Protein 2I1Q (pdb70)

InterPro domains:
  IPR003583 Helix-hairpin-helix DNA-binding motif, class 1 [SM00278] (3-22)
  IPR003583 Helix-hairpin-helix DNA-binding motif, class 1 [SM00278] (36-55)
  IPR003593 AAA+ ATPase domain [SM00382] (97-292)
  IPR010995 DNA repair Rad51/transcription factor NusA, alpha-helical [SSF47794] (3-62)
  IPR011938 DNA recombination/repair protein RadA [MF_00348] (2-322)
  IPR011938 DNA recombination/repair protein RadA [TIGR02236] (4-322)
  IPR013632 Rad51-like, C-terminal [PF08423] (73-322)
  IPR016467 DNA recombination and repair protein, RecA-like [PIRSF005856] (5-322)
  IPR020587 DNA recombination and repair protein RecA, monomer-monomer interface [PS50163] (263-322)
  IPR020588 DNA recombination and repair protein RecA-like, ATP-binding domain [PS50162] (76-258)
  IPR027417 P-loop containing nucleoside triphosphate hydrolase [G3DSA:3.40.50.300] (67-322)
  IPR027417 P-loop containing nucleoside triphosphate hydrolase [SSF52540] (79-321)
  IPR060101 SAM-like helix-hairpin-helix tandem [PF14520] (4-58)

GO terms:
  GO:0042802 identical protein binding (F, IPI)

Radius of gyration: 20.22 Å; Cα contacts (8 Å, |Δi|>4): 610; chains: 1; bounding box: 38×52×63 Å

Secondary structure (DSSP, 8-state):
-TTSTT--HHHHHHHHHHT--SHHHHHT--HHHHHTSTT--HHHHHHHHHHHHHHTT-S---THHHHHHHTT--EE--S-HHHHHHTTSSEETTEEEEEEESTTSSHHHHHHHHHHHTT-GGGEE--TTTS-TTTTSSEEEEEEESSS---HHHHHHHHHHHT--HHHHHHTEEEEE-SSHHHHHHHHHTHHHHHHTT-EEEEEEEE-SSHHHHHH---TTSHHHHHHHHHHHHHHHHHHHHHTT-EEEEEE-EE----EESSHHHHHHH-SEEEEEEE-STTEEEEEEEE-SSS--EEEEEEEETTEEE-

Sequence (311 aa):
LTDLPGVGPSTAEKLVEAGYIDFMKIATATVGELTDIEGISEKAAAKMIMGARDLCDLGFKSGIDLLKQRSTVWKLSTSSSELDSVLGGGLESQSVTEFAGVFGSGKTQIMHQSCVNLQNPEFLFYDEEAVSKGEVAQPKAVYIDTEGTFRPERIMQMAEHAGIDGQTVLDNTFVARAYNSDMQMLFAEKIEDLIQEGNNIKLVVIDSLTSTFRNEYTGRGKLAERQQKLGRHMATLNKLADLFNCVVLVTNQVSAKAEQAIGGHIVGHAATFRFFVRKGKGDKRVAKLYDSPHLPDAEAIFRITEKGIQD

CATH classification: 1.10.150.20 (+1 more: 3.40.50.300)

Organism: Methanococcus voltae (NCBI:txid2188)

Nearest PDB structures (foldseek):
  2i1q-assembly1_A  TM=1.003E+00  e=2.369E-64  Methanococcus voltae
  3ewa-assembly1_A  TM=9.988E-01  e=5.801E-56  Methanococcus maripaludis
  2f1j-assembly1_A  TM=9.931E-01  e=1.825E-56  Methanococcus voltae
  1t4g-assembly1_A  TM=9.938E-01  e=5.801E-56  Methanococcus voltae
  3etl-assembly1_A  TM=9.931E-01  e=8.567E-52  Methanococcus maripaludis

Foldseek 3Di:
DCVFPLDDPVLQVLCVVLLHNDLVCLLPDDLVSSPVGPPQDSVNSVRRNVRSCVVVVVDDDDDCVVVLVVQLKKFFAQQAPQVCVLVVRHFIFLFEAEEEEAPPLCQVLSVLSRLLRLQPLVRIGHDCVNYPPVLSPQEAEEAEAAPPPDDLVLNCLLNVLVVHHSVSSVVRYHYHYDPALVSLLVVLLCVSVVVVVPHLHAEYEAVALPPRLCVVQVPPVCVVVSLVSSLVSLVSQSVCSNVSVHGYYHYFYWDVVVIDTDNPDSCVVSHAWYWYWADDPDQKIKTWTDHHDDGDTDIGIWGQDSNGIHD

Solvent-accessible surface area: 14850 Å² total; per-residue (Å²): 40,78,113,2,58,64,10,27,102,76,28,15,100,36,0,62,145,43,23,20,72,66,56,61,38,0,3,50,5,80,59,35,59,0,40,124,18,164,57,5,59,128,139,28,0,46,98,1,7,140,7,0,118,106,80,38,88,84,52,214,80,83,53,118,76,102,106,98,112,104,24,38,17,0,43,0,6,3,35,0,80,82,0,21,83,20,2,34,29,0,0,4,0,40,12,0,1,0,0,0,5,55,158,49,0,8,26,30,44,2,0,1,5,1,0,0,0,1,28,26,110,146,54,12,87,62,58,119,164,33,1,66,146,55,66,14,48,152,16,36,0,6,0,0,5,10,72,23,49,27,112,61,117,35,0,77,71,0,0,121,86,42,73,27,85,7,90,55,0,47,92,25,15,67,63,18,89,0,150,49,0,86,65,0,13,82,60,0,82,97,2,47,70,38,45,99,125,68,23,35,0,12,0,0,0,0,2,1,0,1,9,10,0,94,107,69,31,105,39,223,86,103,83,79,81,32,32,116,22,0,15,120,1,1,61,35,0,43,82,8,0,79,36,32,15,0,0,0,0,0,0,0,51,30,41,82,200,112,90,93,15,20,4,44,156,51,0,16,152,22,7,34,1,30,0,43,2,106,86,36,179,72,50,76,28,20,0,68,0,54,68,19,104,97,35,102,91,34,90,0,82,0,70,22,17,94,104,0,6,46,75

Structure (mmCIF, N/CA/C/O backbone):
data_2I1Q
#
_entry.id   2I1Q
#
_cell.length_a   84.200
_cell.length_b   84.200
_cell.length_c   104.700
_cell.angle_alpha   90.00
_cell.angle_beta   90.00
_cell.angle_gamma   120.00
#
_symmetry.space_group_name_H-M   'P 61'
#
loop_
_entity.id
_entity.type
_entity.pdbx_description
1 polymer 'DNA repair and recombination protein radA'
2 non-polymer 'MAGNESIUM ION'
3 non-polymer 'CALCIUM ION'
4 non-polymer 'SODIUM ION'
5 non-polymer 'PHOSPHOAMINOPHOSPHONIC ACID-ADENYLATE ESTER'
6 water water
#
loop_
_atom_site.group_PDB
_atom_site.id
_atom_site.type_symbol
_atom_site.label_atom_id
_atom_site.label_alt_id
_atom_site.label_comp_id
_atom_site.label_asym_id
_atom_site.label_entity_id
_atom_site.label_seq_id
_atom_site.pdbx_PDB_ins_code
_atom_site.Cartn_x
_atom_site.Cartn_y
_atom_site.Cartn_z
_atom_site.occupancy
_atom_site.B_iso_or_equiv
_atom_site.auth_seq_id
_atom_site.auth_comp_id
_atom_site.auth_asym_id
_atom_site.auth_atom_id
_atom_site.pdbx_PDB_model_num
ATOM 1 N N . LEU A 1 5 ? 21.909 37.327 29.531 1.00 22.61 5 LEU A N 1
ATOM 2 C CA . LEU A 1 5 ? 22.517 38.402 30.307 1.00 22.38 5 LEU A CA 1
ATOM 3 C C . LEU A 1 5 ? 22.748 38.056 31.776 1.00 22.27 5 LEU A C 1
ATOM 4 O O . LEU A 1 5 ? 23.731 38.505 32.364 1.00 20.23 5 LEU A O 1
ATOM 9 N N . THR A 1 6 ? 21.858 37.263 32.376 1.00 20.23 6 THR A N 1
ATOM 10 C CA . THR A 1 6 ? 22.032 36.911 33.786 1.00 19.01 6 THR A CA 1
ATOM 11 C C . THR A 1 6 ? 23.249 36.015 34.019 1.00 19.68 6 THR A C 1
ATOM 12 O O . THR A 1 6 ? 23.624 35.742 35.161 1.00 19.13 6 THR A O 1
ATOM 16 N N . ASP A 1 7 ? 23.874 35.559 32.939 1.00 20.79 7 ASP A N 1
ATOM 17 C CA . ASP A 1 7 ? 25.077 34.741 33.066 1.00 22.89 7 ASP A CA 1
ATOM 18 C C . ASP A 1 7 ? 26.205 35.638 33.566 1.00 21.83 7 ASP A C 1
ATOM 19 O O . ASP A 1 7 ? 27.189 35.161 34.124 1.00 20.28 7 ASP A O 1
ATOM 24 N N . LEU A 1 8 ? 26.052 36.944 33.356 1.00 22.89 8 LEU A N 1
ATOM 25 C CA . LEU A 1 8 ? 27.064 37.922 33.759 1.00 23.29 8 LEU A CA 1
ATOM 26 C C . LEU A 1 8 ? 27.083 38.185 35.259 1.00 23.72 8 LEU A C 1
ATOM 27 O O . LEU A 1 8 ? 26.037 38.358 35.881 1.00 21.53 8 LEU A O 1
ATOM 32 N N . PRO A 1 9 ? 28.284 38.236 35.857 1.00 26.35 9 PRO A N 1
ATOM 33 C CA . PRO A 1 9 ? 28.428 38.484 37.294 1.00 27.80 9 PRO A CA 1
ATOM 34 C C . PRO A 1 9 ? 27.766 39.783 37.748 1.00 29.64 9 PRO A C 1
ATOM 35 O O . PRO A 1 9 ? 27.962 40.840 37.147 1.00 29.52 9 PRO A O 1
ATOM 39 N N . GLY A 1 10 ? 26.968 39.687 38.808 1.00 29.93 10 GLY A N 1
ATOM 40 C CA . GLY A 1 10 ? 26.282 40.853 39.335 1.00 30.55 10 GLY A CA 1
ATOM 41 C C . GLY A 1 10 ? 24.942 41.111 38.670 1.00 30.25 10 GLY A C 1
ATOM 42 O O . GLY A 1 10 ? 24.074 41.764 39.253 1.00 30.75 10 GLY A O 1
ATOM 43 N N . VAL A 1 11 ? 24.767 40.597 37.454 1.00 28.28 11 VAL A N 1
ATOM 44 C CA . VAL A 1 11 ? 23.524 40.791 36.717 1.00 26.08 11 VAL A CA 1
ATOM 45 C C . VAL A 1 11 ? 22.427 39.799 37.093 1.00 27.07 11 VAL A C 1
ATOM 46 O O . VAL A 1 11 ? 22.565 38.586 36.901 1.00 24.67 11 VAL A O 1
ATOM 50 N N . GLY A 1 12 ? 21.338 40.340 37.630 1.00 27.12 12 GLY A N 1
ATOM 51 C CA . GLY A 1 12 ? 20.202 39.528 38.015 1.00 27.55 12 GLY A CA 1
ATOM 52 C C . GLY A 1 12 ? 19.079 39.791 37.031 1.00 29.15 12 GLY A C 1
ATOM 53 O O . GLY A 1 12 ? 19.253 40.581 36.100 1.00 27.62 12 GLY A O 1
ATOM 54 N N . PRO A 1 13 ? 17.911 39.155 37.208 1.00 29.87 13 PRO A N 1
ATOM 55 C CA . PRO A 1 13 ? 16.782 39.354 36.296 1.00 30.42 13 PRO A CA 1
ATOM 56 C C . PRO A 1 13 ? 16.340 40.806 36.129 1.00 31.46 13 PRO A C 1
ATOM 57 O O . PRO A 1 13 ? 15.974 41.223 35.030 1.00 31.29 13 PRO A O 1
ATOM 61 N N . SER A 1 14 ? 16.375 41.576 37.212 1.00 31.86 14 SER A N 1
ATOM 62 C CA . SER A 1 14 ? 15.965 42.973 37.144 1.00 33.26 14 SER A CA 1
ATOM 63 C C . SER A 1 14 ? 16.967 43.810 36.357 1.00 32.92 14 SER A C 1
ATOM 64 O O . SER A 1 14 ? 16.582 44.637 35.529 1.00 33.02 14 SER A O 1
ATOM 67 N N . THR A 1 15 ? 18.253 43.599 36.615 1.00 31.35 15 THR A N 1
ATOM 68 C CA . THR A 1 15 ? 19.280 44.349 35.907 1.00 30.08 15 THR A CA 1
ATOM 69 C C . THR A 1 15 ? 19.262 43.968 34.431 1.00 29.55 15 THR A C 1
ATOM 70 O O . THR A 1 15 ? 19.461 44.817 33.561 1.00 29.42 15 THR A O 1
ATOM 74 N N . ALA A 1 16 ? 19.017 42.691 34.154 1.00 28.23 16 ALA A N 1
ATOM 75 C CA . ALA A 1 16 ? 18.959 42.208 32.781 1.00 28.64 16 ALA A CA 1
ATOM 76 C C . ALA A 1 16 ? 17.882 42.977 32.022 1.00 29.91 16 ALA A C 1
ATOM 77 O O . ALA A 1 16 ? 18.060 43.315 30.853 1.00 29.10 16 ALA A O 1
ATOM 79 N N . GLU A 1 17 ? 16.765 43.251 32.693 1.00 31.88 17 GLU A N 1
ATOM 80 C CA . GLU A 1 17 ? 15.666 43.990 32.075 1.00 34.12 17 GLU A CA 1
ATOM 81 C C . GLU A 1 17 ? 16.115 45.403 31.718 1.00 33.51 17 GLU A C 1
ATOM 82 O O . GLU A 1 17 ? 15.867 45.890 30.615 1.00 33.20 17 GLU A O 1
ATOM 88 N N . LYS A 1 18 ? 16.774 46.061 32.662 1.00 33.36 18 LYS A N 1
ATOM 89 C CA . LYS A 1 18 ? 17.249 47.418 32.445 1.00 34.22 18 LYS A CA 1
ATOM 90 C C . LYS A 1 18 ? 18.195 47.460 31.250 1.00 33.62 18 LYS A C 1
ATOM 91 O O . LYS A 1 18 ? 18.118 48.366 30.419 1.00 31.53 18 LYS A O 1
ATOM 97 N N . LEU A 1 19 ? 19.075 46.466 31.162 1.00 31.83 19 LEU A N 1
ATOM 98 C CA . LEU A 1 19 ? 20.033 46.388 30.065 1.00 31.67 19 LEU A CA 1
ATOM 99 C C . LEU A 1 19 ? 19.355 46.241 28.708 1.00 33.28 19 LEU A C 1
ATOM 100 O O . LEU A 1 19 ? 19.653 46.993 27.779 1.00 31.92 19 LEU A O 1
ATOM 105 N N . VAL A 1 20 ? 18.451 45.272 28.583 1.00 32.96 20 VAL A N 1
ATOM 106 C CA . VAL A 1 20 ? 17.761 45.071 27.315 1.00 35.21 20 VAL A CA 1
ATOM 107 C C . VAL A 1 20 ? 16.998 46.333 26.919 1.00 36.67 20 VAL A C 1
ATOM 108 O O . VAL A 1 20 ? 17.033 46.748 25.761 1.00 36.16 20 VAL A O 1
ATOM 112 N N . GLU A 1 21 ? 16.322 46.948 27.884 1.00 38.28 21 GLU A N 1
ATOM 113 C CA . GLU A 1 21 ? 15.566 48.169 27.626 1.00 41.44 21 GLU A CA 1
ATOM 114 C C . GLU A 1 21 ? 16.500 49.282 27.160 1.00 41.44 21 GLU A C 1
ATOM 115 O O . GLU A 1 21 ? 16.101 50.162 26.395 1.00 41.88 21 GLU A O 1
ATOM 121 N N . ALA A 1 22 ? 17.745 49.232 27.625 1.00 40.69 22 ALA A N 1
ATOM 122 C CA . ALA A 1 22 ? 18.746 50.232 27.269 1.00 39.61 22 ALA A CA 1
ATOM 123 C C . ALA A 1 22 ? 19.426 49.921 25.939 1.00 38.82 22 ALA A C 1
ATOM 124 O O . ALA A 1 22 ? 20.212 50.724 25.436 1.00 39.16 22 ALA A O 1
ATOM 126 N N . GLY A 1 23 ? 19.131 48.753 25.377 1.00 37.77 23 GLY A N 1
ATOM 127 C CA . GLY A 1 23 ? 19.726 48.380 24.107 1.00 35.83 23 GLY A CA 1
ATOM 128 C C . GLY A 1 23 ? 20.914 47.442 24.206 1.00 36.15 23 GLY A C 1
ATOM 129 O O . GLY A 1 23 ? 21.531 47.112 23.193 1.00 34.69 23 GLY A O 1
ATOM 130 N N . TYR A 1 24 ? 21.246 47.011 25.419 1.00 35.00 24 TYR A N 1
ATOM 131 C CA . TYR A 1 24 ? 22.367 46.096 25.617 1.00 35.23 24 TYR A CA 1
ATOM 132 C C . TYR A 1 24 ? 21.852 44.678 25.815 1.00 36.53 24 TYR A C 1
ATOM 133 O O . TYR A 1 24 ? 21.480 44.295 26.923 1.00 36.50 24 TYR A O 1
ATOM 142 N N . ILE A 1 25 ? 21.835 43.902 24.737 1.00 36.07 25 ILE A N 1
ATOM 143 C CA . ILE A 1 25 ? 21.356 42.529 24.796 1.00 37.69 25 ILE A CA 1
ATOM 144 C C . ILE A 1 25 ? 22.442 41.534 24.410 1.00 38.01 25 ILE A C 1
ATOM 145 O O . ILE A 1 25 ? 22.309 40.333 24.645 1.00 38.85 25 ILE A O 1
ATOM 150 N N . ASP A 1 26 ? 23.518 42.045 23.820 1.00 37.48 26 ASP A N 1
ATOM 151 C CA . ASP A 1 26 ? 24.630 41.214 23.371 1.00 37.39 26 ASP A CA 1
ATOM 152 C C . ASP A 1 26 ? 25.816 41.324 24.331 1.00 35.44 26 ASP A C 1
ATOM 153 O O . ASP A 1 26 ? 26.119 42.408 24.826 1.00 34.01 26 ASP A O 1
ATOM 158 N N . PHE A 1 27 ? 26.487 40.204 24.591 1.00 32.75 27 PHE A N 1
ATOM 159 C CA . PHE A 1 27 ? 27.643 40.207 25.484 1.00 31.67 27 PHE A CA 1
ATOM 160 C C . PHE A 1 27 ? 28.749 41.116 24.950 1.00 30.46 27 PHE A C 1
ATOM 161 O O . PHE A 1 27 ? 29.417 41.810 25.717 1.00 28.62 27 PHE A O 1
ATOM 169 N N . MET A 1 28 ? 28.945 41.107 23.634 1.00 30.28 28 MET A N 1
ATOM 170 C CA . MET A 1 28 ? 29.983 41.936 23.030 1.00 29.48 28 MET A CA 1
ATOM 171 C C . MET A 1 28 ? 29.739 43.421 23.230 1.00 29.17 28 MET A C 1
ATOM 172 O O . MET A 1 28 ? 30.679 44.174 23.482 1.00 29.34 28 MET A O 1
ATOM 177 N N . LYS A 1 29 ? 28.486 43.853 23.120 1.00 27.44 29 LYS A N 1
ATOM 178 C CA . LYS A 1 29 ? 28.189 45.267 23.301 1.00 27.69 29 LYS A CA 1
ATOM 179 C C . LYS A 1 29 ? 28.526 45.698 24.723 1.00 27.30 29 LYS A C 1
ATOM 180 O O . LYS A 1 29 ? 28.989 46.815 24.949 1.00 27.26 29 LYS A O 1
ATOM 186 N N . ILE A 1 30 ? 28.299 44.803 25.679 1.00 24.67 30 ILE A N 1
ATOM 187 C CA . ILE A 1 30 ? 28.586 45.096 27.079 1.00 24.18 30 ILE A CA 1
ATOM 188 C C . ILE A 1 30 ? 30.085 45.041 27.349 1.00 24.24 30 ILE A C 1
ATOM 189 O O . ILE A 1 30 ? 30.625 45.871 28.082 1.00 25.45 30 ILE A O 1
ATOM 194 N N . ALA A 1 31 ? 30.751 44.060 26.752 1.00 23.91 31 ALA A N 1
ATOM 195 C CA . ALA A 1 31 ? 32.185 43.896 26.933 1.00 26.34 31 ALA A CA 1
ATOM 196 C C . ALA A 1 31 ? 32.948 45.091 26.368 1.00 27.43 31 ALA A C 1
ATOM 197 O O . ALA A 1 31 ? 34.015 45.445 26.871 1.00 28.23 31 ALA A O 1
ATOM 199 N N . THR A 1 32 ? 32.389 45.717 25.334 1.00 27.21 32 THR A N 1
ATOM 200 C CA . THR A 1 32 ? 33.024 46.866 24.692 1.00 28.03 32 THR A CA 1
ATOM 201 C C . THR A 1 32 ? 32.426 48.203 25.118 1.00 28.87 32 THR A C 1
ATOM 202 O O . THR A 1 32 ? 32.644 49.223 24.464 1.00 30.35 32 THR A O 1
ATOM 206 N N . ALA A 1 33 ? 31.675 48.200 26.213 1.00 28.42 33 ALA A N 1
ATOM 207 C CA . ALA A 1 33 ? 31.057 49.421 26.714 1.00 30.55 33 ALA A CA 1
ATOM 208 C C . ALA A 1 33 ? 31.928 50.090 27.773 1.00 32.21 33 ALA A C 1
ATOM 209 O O . ALA A 1 33 ? 32.886 49.496 28.270 1.00 31.34 33 ALA A O 1
ATOM 211 N N . THR A 1 34 ? 31.582 51.328 28.114 1.00 34.03 34 THR A N 1
ATOM 212 C CA . THR A 1 34 ? 32.312 52.081 29.123 1.00 36.24 34 THR A CA 1
ATOM 213 C C . THR A 1 34 ? 31.466 52.135 30.387 1.00 37.72 34 THR A C 1
ATOM 214 O O . THR A 1 34 ? 30.234 52.108 30.320 1.00 37.58 34 THR A O 1
ATOM 218 N N . VAL A 1 35 ? 32.124 52.207 31.539 1.00 37.89 35 VAL A N 1
ATOM 219 C CA . VAL A 1 35 ? 31.406 52.269 32.803 1.00 39.46 35 VAL A CA 1
ATOM 220 C C . VAL A 1 35 ? 30.364 53.381 32.741 1.00 40.63 35 VAL A C 1
ATOM 221 O O . VAL A 1 35 ? 29.242 53.229 33.226 1.00 41.40 35 VAL A O 1
ATOM 225 N N . GLY A 1 36 ? 30.742 54.494 32.123 1.00 41.23 36 GLY A N 1
ATOM 226 C CA . GLY A 1 36 ? 29.836 55.620 32.010 1.00 41.08 36 GLY A CA 1
ATOM 227 C C . GLY A 1 36 ? 28.534 55.302 31.302 1.00 40.98 36 GLY A C 1
ATOM 228 O O . GLY A 1 36 ? 27.454 55.480 31.869 1.00 42.42 36 GLY A O 1
ATOM 229 N N . GLU A 1 37 ? 28.628 54.821 30.067 1.00 39.60 37 GLU A N 1
ATOM 230 C CA . GLU A 1 37 ? 27.437 54.512 29.289 1.00 40.67 37 GLU A CA 1
ATOM 231 C C . GLU A 1 37 ? 26.507 53.516 29.979 1.00 40.27 37 GLU A C 1
ATOM 232 O O . GLU A 1 37 ? 25.292 53.555 29.777 1.00 39.47 37 GLU A O 1
ATOM 238 N N . LEU A 1 38 ? 27.071 52.629 30.795 1.00 38.86 38 LEU A N 1
ATOM 239 C CA . LEU A 1 38 ? 26.255 51.658 31.513 1.00 38.14 38 LEU A CA 1
ATOM 240 C C . LEU A 1 38 ? 25.648 52.314 32.748 1.00 39.06 38 LEU A C 1
ATOM 241 O O . LEU A 1 38 ? 24.499 52.048 33.097 1.00 38.66 38 LEU A O 1
ATOM 246 N N . THR A 1 39 ? 26.421 53.177 33.404 1.00 41.17 39 THR A N 1
ATOM 247 C CA . THR A 1 39 ? 25.934 53.876 34.587 1.00 43.59 39 THR A CA 1
ATOM 248 C C . THR A 1 39 ? 24.858 54.877 34.179 1.00 44.92 39 THR A C 1
ATOM 249 O O . THR A 1 39 ? 24.079 55.341 35.011 1.00 44.68 39 THR A O 1
ATOM 253 N N . ASP A 1 40 ? 24.823 55.205 32.891 1.00 47.01 40 ASP A N 1
ATOM 254 C CA . ASP A 1 40 ? 23.823 56.124 32.360 1.00 49.19 40 ASP A CA 1
ATOM 255 C C . ASP A 1 40 ? 22.464 55.439 32.438 1.00 50.53 40 ASP A C 1
ATOM 256 O O . ASP A 1 40 ? 21.420 56.069 32.260 1.00 50.87 40 ASP A O 1
ATOM 261 N N . ILE A 1 41 ? 22.491 54.135 32.701 1.00 50.91 41 ILE A N 1
ATOM 262 C CA . ILE A 1 41 ? 21.273 53.346 32.825 1.00 51.64 41 ILE A CA 1
ATOM 263 C C . ILE A 1 41 ? 20.832 53.408 34.285 1.00 52.91 41 ILE A C 1
ATOM 264 O O . ILE A 1 41 ? 21.594 53.061 35.186 1.00 52.91 41 ILE A O 1
ATOM 269 N N . GLU A 1 42 ? 19.600 53.859 34.501 1.00 54.52 42 GLU A N 1
ATOM 270 C CA . GLU A 1 42 ? 19.020 54.007 35.835 1.00 56.18 42 GLU A CA 1
ATOM 271 C C . GLU A 1 42 ? 19.773 53.348 36.994 1.00 56.04 42 GLU A C 1
ATOM 272 O O . GLU A 1 42 ? 20.804 53.851 37.447 1.00 57.16 42 GLU A O 1
ATOM 278 N N . GLY A 1 43 ? 19.247 52.221 37.467 1.00 54.48 43 GLY A N 1
ATOM 279 C CA . GLY A 1 43 ? 19.843 51.524 38.593 1.00 53.75 43 GLY A CA 1
ATOM 280 C C . GLY A 1 43 ? 21.106 50.709 38.387 1.00 52.66 43 GLY A C 1
ATOM 281 O O . GLY A 1 43 ? 21.255 49.646 38.991 1.00 52.71 43 GLY A O 1
ATOM 282 N N . IL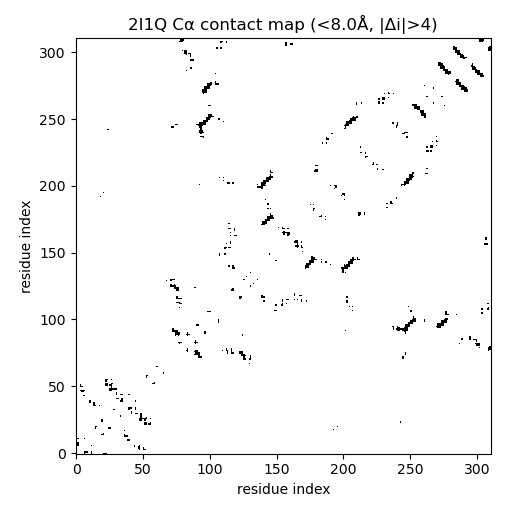E A 1 44 ? 22.021 51.186 37.549 1.00 51.38 44 ILE A N 1
ATOM 283 C CA . ILE A 1 44 ? 23.270 50.466 37.328 1.00 49.83 44 ILE A CA 1
ATOM 284 C C . ILE A 1 44 ? 24.443 51.264 37.888 1.00 49.33 44 ILE A C 1
ATOM 285 O O . ILE A 1 44 ? 24.895 52.238 37.284 1.00 49.00 44 ILE A O 1
ATOM 290 N N . S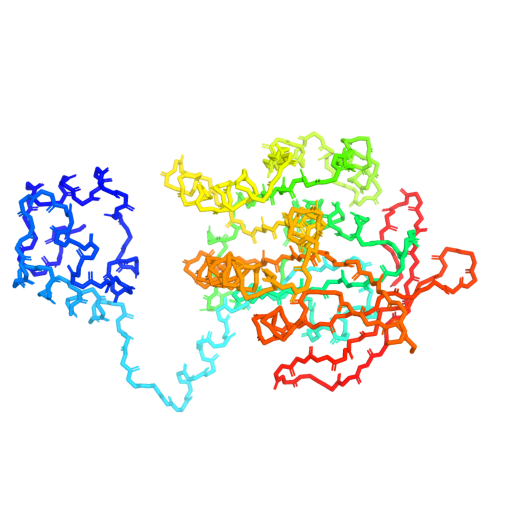ER A 1 45 ? 24.926 50.840 39.053 1.00 48.81 45 SER A N 1
ATOM 291 C CA . SER A 1 45 ? 26.039 51.500 39.727 1.00 48.73 45 SER A CA 1
ATOM 292 C C . SER A 1 45 ? 27.355 51.330 38.977 1.00 48.75 45 SER A C 1
ATOM 293 O O . SER A 1 45 ? 27.447 50.556 38.025 1.00 47.59 45 SER A O 1
ATOM 296 N N . GLU A 1 46 ? 28.373 52.059 39.422 1.00 49.05 46 GLU A N 1
ATOM 297 C CA . GLU A 1 46 ? 29.690 51.996 38.806 1.00 49.27 46 GLU A CA 1
ATOM 298 C C . GLU A 1 46 ? 30.295 50.608 38.965 1.00 48.00 46 GLU A C 1
ATOM 299 O O . GLU A 1 46 ? 30.809 50.031 38.005 1.00 47.91 46 GLU A O 1
ATOM 305 N N . LYS A 1 47 ? 30.234 50.073 40.180 1.00 46.06 47 LYS A N 1
ATOM 306 C CA . LYS A 1 47 ? 30.793 48.756 40.450 1.00 44.25 47 LYS A CA 1
ATOM 307 C C . LYS A 1 47 ? 30.089 47.664 39.653 1.00 40.66 47 LYS A C 1
ATOM 308 O O . LYS A 1 47 ? 30.739 46.773 39.111 1.00 40.33 47 LYS A O 1
ATOM 314 N N . ALA A 1 48 ? 28.764 47.731 39.577 1.00 37.71 48 ALA A N 1
ATOM 315 C CA . ALA A 1 48 ? 28.008 46.734 38.826 1.00 34.73 48 ALA A CA 1
ATOM 316 C C . ALA A 1 48 ? 28.411 46.808 37.356 1.00 32.64 48 ALA A C 1
ATOM 317 O O . ALA A 1 48 ? 28.669 45.787 36.715 1.00 29.36 48 ALA A O 1
ATOM 319 N N . ALA A 1 49 ? 28.468 48.026 36.830 1.00 30.14 49 ALA A N 1
ATOM 320 C CA . ALA A 1 49 ? 28.844 48.243 35.440 1.00 29.19 49 ALA A CA 1
ATOM 321 C C . ALA A 1 49 ? 30.229 47.664 35.170 1.00 28.21 49 ALA A C 1
ATOM 322 O O . ALA A 1 49 ? 30.425 46.902 34.226 1.00 27.38 49 ALA A O 1
ATOM 324 N N . ALA A 1 50 ? 31.189 48.025 36.013 1.00 27.78 50 ALA A N 1
ATOM 325 C CA . ALA A 1 50 ? 32.554 47.545 35.850 1.00 27.99 50 ALA A CA 1
ATOM 326 C C . ALA A 1 50 ? 32.623 46.027 35.955 1.00 27.62 50 ALA A C 1
ATOM 327 O O . ALA A 1 50 ? 33.365 45.375 35.218 1.00 25.46 50 ALA A O 1
ATOM 329 N N . LYS A 1 51 ? 31.838 45.463 36.865 1.00 27.36 51 LYS A N 1
ATOM 330 C CA . LYS A 1 51 ? 31.841 44.021 37.060 1.00 26.97 51 LYS A CA 1
ATOM 331 C C . LYS A 1 51 ? 31.261 43.258 35.869 1.00 25.36 51 LYS A C 1
ATOM 332 O O . LYS A 1 51 ? 31.787 42.214 35.489 1.00 25.27 51 LYS A O 1
ATOM 338 N N . MET A 1 52 ? 30.187 43.768 35.273 1.00 24.12 52 MET A N 1
ATOM 339 C CA . MET A 1 52 ? 29.595 43.074 34.134 1.00 23.83 52 MET A CA 1
ATOM 340 C C . MET A 1 52 ? 30.432 43.242 32.867 1.00 23.19 52 MET A C 1
ATOM 341 O O . MET A 1 52 ? 30.439 42.365 32.005 1.00 22.02 52 MET A O 1
ATOM 346 N N . ILE A 1 53 ? 31.142 44.360 32.755 1.00 23.01 53 ILE A N 1
ATOM 347 C CA . ILE A 1 53 ? 31.988 44.584 31.587 1.00 22.98 53 ILE A CA 1
ATOM 348 C C . ILE A 1 53 ? 33.125 43.574 31.629 1.00 23.26 53 ILE A C 1
ATOM 349 O O . ILE A 1 53 ? 33.404 42.897 30.639 1.00 24.16 53 ILE A O 1
ATOM 354 N N . MET A 1 54 ? 33.769 43.464 32.786 1.00 24.22 54 MET A N 1
ATOM 355 C CA . MET A 1 54 ? 34.864 42.519 32.956 1.00 25.52 54 MET A CA 1
ATOM 356 C C . MET A 1 54 ? 34.358 41.101 32.708 1.00 24.52 54 MET A C 1
ATOM 357 O O . MET A 1 54 ? 35.046 40.280 32.096 1.00 22.06 54 MET A O 1
ATOM 362 N N . GLY A 1 55 ? 33.152 40.818 33.195 1.00 23.19 55 GLY A N 1
ATOM 363 C CA . GLY A 1 55 ? 32.571 39.500 33.009 1.00 22.57 55 GLY A CA 1
ATOM 364 C C . GLY A 1 55 ? 32.272 39.201 31.550 1.00 23.04 55 GLY A C 1
ATOM 365 O O . GLY A 1 55 ? 32.481 38.081 31.085 1.00 22.76 55 GLY A O 1
ATOM 366 N N . ALA A 1 56 ? 31.781 40.201 3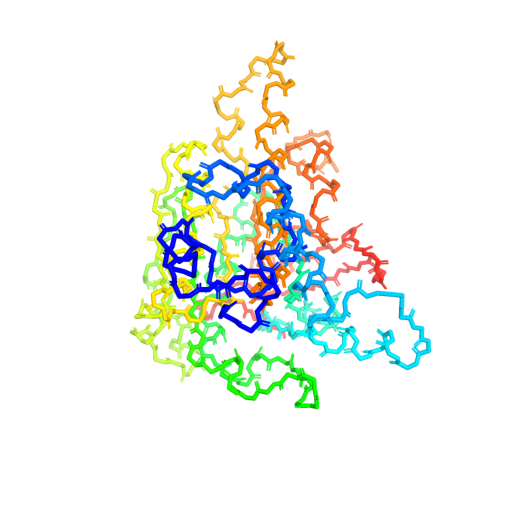0.822 1.00 24.31 56 ALA A N 1
ATOM 367 C CA . ALA A 1 56 ? 31.458 40.021 29.408 1.00 23.75 56 ALA A CA 1
ATOM 368 C C . ALA A 1 56 ? 32.737 39.789 28.605 1.00 24.98 56 ALA A C 1
ATOM 369 O O . ALA A 1 56 ? 32.767 38.970 27.684 1.00 22.88 56 ALA A O 1
ATOM 371 N N . ARG A 1 57 ? 33.795 40.517 28.952 1.00 24.80 57 ARG A N 1
ATOM 372 C CA . ARG A 1 57 ? 35.069 40.359 28.260 1.00 26.68 57 ARG A CA 1
ATOM 373 C C . ARG A 1 57 ? 35.560 38.930 28.453 1.00 27.87 57 ARG A C 1
ATOM 374 O O . ARG A 1 57 ? 36.011 38.283 27.511 1.00 28.88 57 ARG A O 1
ATOM 382 N N . ASP A 1 58 ? 35.453 38.437 29.682 1.00 29.92 58 ASP A N 1
ATOM 383 C CA . ASP A 1 58 ? 35.886 37.085 29.999 1.00 31.76 58 ASP A CA 1
ATOM 384 C C . ASP A 1 58 ? 35.078 36.040 29.230 1.00 32.68 58 ASP A C 1
ATOM 385 O O . ASP A 1 58 ? 35.648 35.134 28.621 1.00 31.68 58 ASP A O 1
ATOM 390 N N . LEU A 1 59 ? 33.753 36.167 29.253 1.00 32.52 59 LEU A N 1
ATOM 391 C CA . LEU A 1 59 ? 32.893 35.223 28.544 1.00 33.49 59 LEU A CA 1
ATOM 392 C C . LEU A 1 59 ? 33.173 35.251 27.047 1.00 33.90 59 LEU A C 1
ATOM 393 O O . LEU A 1 59 ? 33.096 34.225 26.372 1.00 34.05 59 LEU A O 1
ATOM 398 N N . CYS A 1 60 ? 33.490 36.432 26.529 1.00 32.50 60 CYS A N 1
ATOM 399 C CA . CYS A 1 60 ? 33.790 36.568 25.113 1.00 32.19 60 CYS A CA 1
ATOM 400 C C . CYS A 1 60 ? 35.265 36.278 24.869 1.00 31.72 60 CYS A C 1
ATOM 401 O O . CYS A 1 60 ? 35.731 36.286 23.731 1.00 30.62 60 CYS A O 1
ATOM 404 N N . ASP A 1 61 ? 35.990 36.020 25.953 1.00 32.48 61 ASP A N 1
ATOM 405 C CA . ASP A 1 61 ? 37.415 35.707 25.889 1.00 33.70 61 ASP A CA 1
ATOM 406 C C . ASP A 1 61 ? 38.201 36.766 25.117 1.00 32.04 61 ASP A C 1
ATOM 407 O O . ASP A 1 61 ? 38.854 36.469 24.116 1.00 32.13 61 ASP A O 1
ATOM 412 N N . LEU A 1 62 ? 38.144 38.002 25.600 1.00 29.71 62 LEU A N 1
ATOM 413 C CA . LEU A 1 62 ? 38.841 39.106 24.954 1.00 28.49 62 LEU A CA 1
ATOM 414 C C . LEU A 1 62 ? 40.180 39.403 25.625 1.00 29.18 62 LEU A C 1
ATOM 415 O O . LEU A 1 62 ? 40.373 40.480 26.195 1.00 30.68 62 LEU A O 1
ATOM 420 N N . GLY A 1 63 ? 41.103 38.448 25.556 1.00 27.09 63 GLY A N 1
ATOM 421 C CA . GLY A 1 63 ? 42.410 38.638 26.160 1.00 24.76 63 GLY A CA 1
ATOM 422 C C . GLY A 1 63 ? 43.503 38.601 25.111 1.00 24.21 63 GLY A C 1
ATOM 423 O O . GLY A 1 63 ? 43.244 38.858 23.934 1.00 24.00 63 GLY A O 1
ATOM 424 N N . PHE A 1 64 ? 44.727 38.290 25.528 1.00 22.24 64 PHE A N 1
ATOM 425 C CA . PHE A 1 64 ? 45.838 38.209 24.588 1.00 22.63 64 PHE A CA 1
ATOM 426 C C . PHE A 1 64 ? 45.741 36.901 23.822 1.00 23.99 64 PHE A C 1
ATOM 427 O O . PHE A 1 64 ? 45.463 35.856 24.406 1.00 24.11 64 PHE A O 1
ATOM 435 N N . LYS A 1 65 ? 45.973 36.961 22.516 1.00 22.94 65 LYS A N 1
ATOM 436 C CA . LYS A 1 65 ? 45.925 35.767 21.682 1.00 23.24 65 LYS A CA 1
ATOM 437 C C . LYS A 1 65 ? 47.240 35.655 20.931 1.00 22.77 65 LYS A C 1
ATOM 438 O O . LYS A 1 65 ? 47.906 36.658 20.688 1.00 20.40 65 LYS A O 1
ATOM 444 N N . SER A 1 66 ? 47.620 34.434 20.571 1.00 20.59 66 SER A N 1
ATOM 445 C CA . SER A 1 66 ? 48.852 34.228 19.829 1.00 20.70 66 SER A CA 1
ATOM 446 C C . SER A 1 66 ? 48.794 32.919 19.063 1.00 21.60 66 SER A C 1
ATOM 447 O O . SER A 1 66 ? 47.831 32.158 19.185 1.00 19.00 66 SER A O 1
ATOM 450 N N . GLY A 1 67 ? 49.827 32.672 18.266 1.00 21.51 67 GLY A N 1
ATOM 451 C CA . GLY A 1 67 ? 49.892 31.448 17.491 1.00 23.00 67 GLY A CA 1
ATOM 452 C C . GLY A 1 67 ? 48.721 31.266 16.550 1.00 22.60 67 GLY A C 1
ATOM 453 O O . GLY A 1 67 ? 48.249 32.219 15.926 1.00 22.15 67 GLY A O 1
ATOM 454 N N . ILE A 1 68 ? 48.251 30.027 16.453 1.00 23.31 68 ILE A N 1
ATOM 455 C CA . ILE A 1 68 ? 47.136 29.675 15.581 1.00 23.29 68 ILE A CA 1
ATOM 456 C C . ILE A 1 68 ? 45.872 30.480 15.863 1.00 21.49 68 ILE A C 1
ATOM 457 O O . ILE A 1 68 ? 45.059 30.703 14.968 1.00 20.20 68 ILE A O 1
ATOM 462 N N . ASP A 1 69 ? 45.700 30.908 17.108 1.00 21.30 69 ASP A N 1
ATOM 463 C CA . ASP A 1 69 ? 44.518 31.675 17.467 1.00 21.83 69 ASP A CA 1
ATOM 464 C C . ASP A 1 69 ? 44.402 32.969 16.668 1.00 20.68 69 ASP A C 1
ATOM 465 O O . ASP A 1 69 ? 43.302 33.477 16.458 1.00 20.30 69 ASP A O 1
ATOM 470 N N . LEU A 1 70 ? 45.534 33.497 16.217 1.00 20.42 70 LEU A N 1
ATOM 471 C CA . LEU A 1 70 ? 45.527 34.730 15.437 1.00 19.84 70 LEU A CA 1
ATOM 472 C C . LEU A 1 70 ? 44.921 34.459 14.065 1.00 21.46 70 LEU A C 1
ATOM 473 O O . LEU A 1 70 ? 44.245 35.315 13.492 1.00 21.19 70 LEU A O 1
ATOM 478 N N . LEU A 1 71 ? 45.159 33.258 13.545 1.00 22.11 71 LEU A N 1
ATOM 479 C CA . LEU A 1 71 ? 44.627 32.874 12.242 1.00 24.30 71 LEU A CA 1
ATOM 480 C C . LEU A 1 71 ? 43.132 32.610 12.362 1.00 25.29 71 LEU A C 1
ATOM 481 O O . LEU A 1 71 ? 42.355 32.906 11.448 1.00 23.58 71 LEU A O 1
ATOM 486 N N . LYS A 1 72 ? 42.732 32.045 13.495 1.00 26.64 72 LYS A N 1
ATOM 487 C CA . LYS A 1 72 ? 41.326 31.743 13.724 1.00 27.57 72 LYS A CA 1
ATOM 488 C C . LYS A 1 72 ? 40.494 33.016 13.787 1.00 25.62 72 LYS A C 1
ATOM 489 O O . LYS A 1 72 ? 39.351 33.043 13.330 1.00 23.76 72 LYS A O 1
ATOM 495 N N . GLN A 1 73 ? 41.067 34.076 14.347 1.00 24.13 73 GLN A N 1
ATOM 496 C CA . GLN A 1 73 ? 40.351 35.343 14.429 1.00 23.19 73 GLN A CA 1
ATOM 497 C C . GLN A 1 73 ? 40.149 35.901 13.021 1.00 23.21 73 GLN A C 1
ATOM 498 O O . GLN A 1 73 ? 39.067 36.368 12.668 1.00 22.40 73 GLN A O 1
ATOM 504 N N . ARG A 1 74 ? 41.205 35.840 12.219 1.00 23.02 74 ARG A N 1
ATOM 505 C CA . ARG A 1 74 ? 41.166 36.340 10.852 1.00 22.83 74 ARG A CA 1
ATOM 506 C C . ARG A 1 74 ? 40.195 35.527 9.987 1.00 23.43 74 ARG A C 1
ATOM 507 O O . ARG A 1 74 ? 39.657 36.033 9.003 1.00 23.24 74 ARG A O 1
ATOM 515 N N . SER A 1 75 ? 39.958 34.275 10.372 1.00 20.96 75 SER A N 1
ATOM 516 C CA . SER A 1 75 ? 39.054 33.397 9.628 1.00 21.70 75 SER A CA 1
ATOM 517 C C . SER A 1 75 ? 37.570 33.712 9.820 1.00 20.68 75 SER A C 1
ATOM 518 O O . SER A 1 75 ? 36.725 33.165 9.110 1.00 20.70 75 SER A O 1
ATOM 521 N N . THR A 1 76 ? 37.246 34.575 10.776 1.00 18.21 76 THR A N 1
ATOM 522 C CA . THR A 1 76 ? 35.850 34.935 11.004 1.00 19.40 76 THR A CA 1
ATOM 523 C C . THR A 1 76 ? 35.412 35.988 9.987 1.00 19.06 76 THR A C 1
ATOM 524 O O . THR A 1 76 ? 34.244 36.366 9.927 1.00 18.80 76 THR A O 1
ATOM 528 N N . VAL A 1 77 ? 36.362 36.466 9.191 1.00 18.71 77 VAL A N 1
ATOM 529 C CA . VAL A 1 77 ? 36.058 37.455 8.164 1.00 18.44 77 VAL A CA 1
ATOM 530 C C . VAL A 1 77 ? 35.521 36.739 6.924 1.00 20.16 77 VAL A C 1
ATOM 531 O O . VAL A 1 77 ? 36.167 35.832 6.400 1.00 21.84 77 VAL A O 1
ATOM 535 N N . TRP A 1 78 ? 34.322 37.107 6.483 1.00 17.63 78 TRP A N 1
ATOM 536 C CA . TRP A 1 78 ? 33.767 36.514 5.272 1.00 18.27 78 TRP A CA 1
ATOM 537 C C . TRP A 1 78 ? 33.820 37.624 4.225 1.00 18.27 78 TRP A C 1
ATOM 538 O O . TRP A 1 78 ? 33.956 38.795 4.577 1.00 16.41 78 TRP A O 1
ATOM 549 N N . LYS A 1 79 ? 33.725 37.272 2.946 1.00 17.87 79 LYS A N 1
ATOM 550 C CA . LYS A 1 79 ? 33.818 38.292 1.908 1.00 17.56 79 LYS A CA 1
ATOM 551 C C . LYS A 1 79 ? 32.706 38.204 0.868 1.00 17.96 79 LYS A C 1
ATOM 552 O O . LYS A 1 79 ? 32.258 37.113 0.502 1.00 19.02 79 LYS A O 1
ATOM 558 N N . LEU A 1 80 ? 32.272 39.367 0.394 1.00 17.34 80 LEU A N 1
ATOM 559 C CA . LEU A 1 80 ? 31.204 39.452 -0.596 1.00 16.86 80 LEU A CA 1
ATOM 560 C C . LEU A 1 80 ? 31.758 39.704 -1.992 1.00 17.33 80 LEU A C 1
ATOM 561 O O . LEU A 1 80 ? 32.543 40.630 -2.195 1.00 15.59 80 LEU A O 1
ATOM 566 N N . SER A 1 81 ? 31.336 38.885 -2.952 1.00 15.57 81 SER A N 1
ATOM 567 C CA . SER A 1 81 ? 31.791 39.027 -4.328 1.00 16.80 81 SER A CA 1
ATOM 568 C C . SER A 1 81 ? 31.218 40.297 -4.943 1.00 17.36 81 SER A C 1
ATOM 569 O O . SER A 1 81 ? 30.098 40.706 -4.624 1.00 16.40 81 SER A O 1
ATOM 572 N N . THR A 1 82 ? 31.995 40.914 -5.825 1.00 17.20 82 THR A N 1
ATOM 573 C CA . THR A 1 82 ? 31.580 42.138 -6.495 1.00 18.65 82 THR A CA 1
ATOM 574 C C . THR A 1 82 ? 31.053 41.844 -7.897 1.00 18.66 82 THR A C 1
ATOM 575 O O . THR A 1 82 ? 30.618 42.755 -8.599 1.00 18.61 82 THR A O 1
ATOM 579 N N . SER A 1 83 ? 31.092 40.571 -8.285 1.00 19.26 83 SER A N 1
ATOM 580 C CA . SER A 1 83 ? 30.666 40.114 -9.612 1.00 20.63 83 SER A CA 1
ATOM 581 C C . SER A 1 83 ? 31.768 40.357 -10.640 1.00 22.80 83 SER A C 1
ATOM 582 O O . SER A 1 83 ? 31.627 40.017 -11.817 1.00 23.05 83 SER A O 1
ATOM 585 N N . SER A 1 84 ? 32.862 40.959 -10.190 1.00 19.80 84 SER A N 1
ATOM 586 C CA . SER A 1 84 ? 34.005 41.217 -11.055 1.00 21.45 84 SER A CA 1
ATOM 587 C C . SER A 1 84 ? 35.148 40.329 -10.586 1.00 21.70 84 SER A C 1
ATOM 588 O O . SER A 1 84 ? 35.546 40.391 -9.423 1.00 18.81 84 SER A O 1
ATOM 591 N N . SER A 1 85 ? 35.664 39.501 -11.490 1.00 23.05 85 SER A N 1
ATOM 592 C CA . SER A 1 85 ? 36.765 38.597 -11.174 1.00 24.41 85 SER A CA 1
ATOM 593 C C . SER A 1 85 ? 38.016 39.356 -10.751 1.00 22.46 85 SER A C 1
ATOM 594 O O . SER A 1 85 ? 38.635 39.030 -9.737 1.00 20.56 85 SER A O 1
ATOM 597 N N . GLU A 1 86 ? 38.394 40.359 -11.538 1.00 21.47 86 GLU A N 1
ATOM 598 C CA . GLU A 1 86 ? 39.585 41.136 -11.233 1.00 21.46 86 GLU A CA 1
ATOM 599 C C . GLU A 1 86 ? 39.461 41.929 -9.936 1.00 20.00 86 GLU A C 1
ATOM 600 O O . GLU A 1 86 ? 40.412 41.992 -9.156 1.00 18.77 86 GLU A O 1
ATOM 606 N N . LEU A 1 87 ? 38.293 42.520 -9.693 1.00 18.37 87 LEU A N 1
ATOM 607 C CA . LEU A 1 87 ? 38.089 43.286 -8.464 1.00 17.04 87 LEU A CA 1
ATOM 608 C C . LEU A 1 87 ? 38.133 42.353 -7.257 1.00 17.34 87 LEU A C 1
ATOM 609 O O . LEU A 1 87 ? 38.774 42.662 -6.253 1.00 17.24 87 LEU A O 1
ATOM 614 N N . ASP A 1 88 ? 37.455 41.210 -7.347 1.00 18.45 88 ASP A N 1
ATOM 615 C CA . ASP A 1 88 ? 37.473 40.257 -6.239 1.00 18.95 88 ASP A CA 1
ATOM 616 C C . ASP A 1 88 ? 38.914 39.870 -5.936 1.00 19.82 88 ASP A C 1
ATOM 617 O O . ASP A 1 88 ? 39.282 39.672 -4.779 1.00 18.43 88 ASP A O 1
ATOM 622 N N . SER A 1 89 ? 39.731 39.767 -6.981 1.00 20.13 89 SER A N 1
ATOM 623 C CA . SER A 1 89 ? 41.131 39.403 -6.810 1.00 20.60 89 SER A CA 1
ATOM 624 C C . SER A 1 89 ? 41.925 40.500 -6.104 1.00 20.34 89 SER A C 1
ATOM 625 O O . SER A 1 89 ? 42.684 40.225 -5.176 1.00 20.37 89 SER A O 1
ATOM 628 N N . VAL A 1 90 ? 41.751 41.742 -6.543 1.00 19.29 90 VAL A N 1
ATOM 629 C CA . VAL A 1 90 ? 42.456 42.867 -5.931 1.00 19.95 90 VAL A CA 1
ATOM 630 C C . VAL A 1 90 ? 42.046 43.018 -4.467 1.00 18.85 90 VAL A C 1
ATOM 631 O O . VAL A 1 90 ? 42.823 43.507 -3.640 1.00 18.32 90 VAL A O 1
ATOM 635 N N . LEU A 1 91 ? 40.825 42.586 -4.159 1.00 18.37 91 LEU A N 1
ATOM 636 C CA . LEU A 1 91 ? 40.280 42.652 -2.806 1.00 17.98 91 LEU A CA 1
ATOM 637 C C . LEU A 1 91 ? 40.771 41.499 -1.940 1.00 19.54 91 LEU A C 1
ATOM 638 O O . LEU A 1 91 ? 40.486 41.449 -0.744 1.00 17.71 91 LEU A O 1
ATOM 643 N N . GLY A 1 92 ? 41.500 40.570 -2.546 1.00 19.00 92 GLY A N 1
ATOM 644 C CA . GLY A 1 92 ? 41.989 39.432 -1.793 1.00 20.27 92 GLY A CA 1
ATOM 645 C C . GLY A 1 92 ? 40.898 38.392 -1.609 1.00 20.28 92 GLY A C 1
ATOM 646 O O . GLY A 1 92 ? 40.983 37.545 -0.720 1.00 20.38 92 GLY A O 1
ATOM 647 N N . GLY A 1 93 ? 39.867 38.462 -2.448 1.00 18.80 93 GLY A N 1
ATOM 648 C CA . GLY A 1 93 ? 38.774 37.506 -2.375 1.00 19.22 93 GLY A CA 1
ATOM 649 C C . GLY A 1 93 ? 37.408 38.143 -2.561 1.00 19.51 93 GLY A C 1
ATOM 650 O O . GLY A 1 93 ? 36.528 37.578 -3.217 1.00 17.63 93 GLY A O 1
ATOM 651 N N . GLY A 1 94 ? 37.237 39.327 -1.978 1.00 18.03 94 GLY A N 1
ATOM 652 C CA . GLY A 1 94 ? 35.977 40.038 -2.072 1.00 17.44 94 GLY A CA 1
ATOM 653 C C . GLY A 1 94 ? 35.890 41.102 -0.995 1.00 17.04 94 GLY A C 1
ATOM 654 O O . GLY A 1 94 ? 36.860 41.324 -0.266 1.00 17.88 94 GLY A O 1
ATOM 655 N N . LEU A 1 95 ? 34.738 41.761 -0.891 1.00 15.23 95 LEU A N 1
ATOM 656 C CA . LEU A 1 95 ? 34.532 42.810 0.110 1.00 14.92 95 LEU A CA 1
ATOM 657 C C . LEU A 1 95 ? 34.534 42.174 1.496 1.00 15.36 95 LEU A C 1
ATOM 658 O O . LEU A 1 95 ? 33.736 41.280 1.769 1.00 15.89 95 LEU A O 1
ATOM 663 N N . GLU A 1 96 ? 35.419 42.651 2.373 1.00 15.61 96 GLU A N 1
ATOM 664 C CA . GLU A 1 96 ? 35.557 42.089 3.716 1.00 15.99 96 GLU A CA 1
ATOM 665 C C . GLU A 1 96 ? 34.582 42.538 4.790 1.00 15.24 96 GLU A C 1
ATOM 666 O O . GLU A 1 96 ? 34.299 43.725 4.940 1.00 14.95 96 GLU A O 1
ATOM 672 N N . SER A 1 97 ? 34.090 41.571 5.556 1.00 14.83 97 SER A N 1
ATOM 673 C CA . SER A 1 97 ? 33.215 41.883 6.667 1.00 13.69 97 SER A CA 1
ATOM 674 C C . SER A 1 97 ? 34.202 42.396 7.719 1.00 15.24 97 SER A C 1
ATOM 675 O O . SER A 1 97 ? 35.412 42.171 7.591 1.00 13.54 97 SER A O 1
ATOM 678 N N . GLN A 1 98 ? 33.702 43.094 8.733 1.00 14.19 98 GLN A N 1
ATOM 679 C CA . GLN A 1 98 ? 34.549 43.636 9.796 1.00 14.66 98 GLN A CA 1
ATOM 680 C C . GLN A 1 98 ? 35.498 44.745 9.332 1.00 14.87 98 GLN A C 1
ATOM 681 O O . GLN A 1 98 ? 36.505 45.024 9.983 1.00 13.93 98 GLN A O 1
ATOM 687 N N . SER A 1 99 ? 35.173 45.372 8.207 1.00 14.88 99 SER A N 1
ATOM 688 C CA . SER A 1 99 ? 35.981 46.465 7.673 1.00 15.71 99 SER A CA 1
ATOM 689 C C . SER A 1 99 ? 35.117 47.446 6.896 1.00 15.40 99 SER A C 1
ATOM 690 O O . SER A 1 99 ? 33.985 47.132 6.512 1.00 14.92 99 SER A O 1
ATOM 693 N N . VAL A 1 100 ? 35.655 48.643 6.689 1.00 14.53 100 VAL A N 1
ATOM 694 C CA . VAL A 1 100 ? 34.974 49.674 5.920 1.00 13.54 100 VAL A CA 1
ATOM 695 C C . VAL A 1 100 ? 35.728 49.801 4.602 1.00 14.70 100 VAL A C 1
ATOM 696 O O . VAL A 1 100 ? 36.935 50.049 4.588 1.00 15.53 100 VAL A O 1
ATOM 700 N N . THR A 1 101 ? 35.018 49.618 3.495 1.00 13.50 101 THR A N 1
ATOM 701 C CA . THR A 1 101 ? 35.638 49.717 2.182 1.00 12.92 101 THR A CA 1
ATOM 702 C C . THR A 1 101 ? 35.054 50.921 1.462 1.00 14.82 101 THR A C 1
ATOM 703 O O . THR A 1 101 ? 33.841 51.027 1.278 1.00 13.46 101 THR A O 1
ATOM 707 N N . GLU A 1 102 ? 35.933 51.828 1.058 1.00 13.25 102 GLU A N 1
ATOM 708 C CA . GLU A 1 102 ? 35.515 53.053 0.400 1.00 15.05 102 GLU A CA 1
ATOM 709 C C . GLU A 1 102 ? 35.794 53.097 -1.090 1.00 15.02 102 GLU A C 1
ATOM 710 O O . GLU A 1 102 ? 36.913 52.814 -1.535 1.00 13.74 102 GLU A O 1
ATOM 716 N N . PHE A 1 103 ? 34.768 53.448 -1.858 1.00 13.15 103 PHE A N 1
ATOM 717 C CA . PHE A 1 103 ? 34.917 53.592 -3.297 1.00 14.66 103 PHE A CA 1
ATOM 718 C C . PHE A 1 103 ? 34.717 55.061 -3.624 1.00 15.91 103 PHE 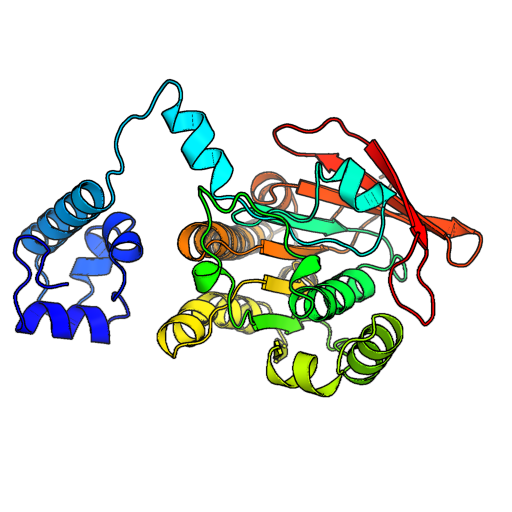A C 1
ATOM 719 O O . PHE A 1 103 ? 33.608 55.579 -3.510 1.00 15.57 103 PHE A O 1
ATOM 727 N N . ALA A 1 104 ? 35.801 55.731 -4.005 1.00 15.54 104 ALA A N 1
ATOM 728 C CA . ALA A 1 104 ? 35.745 57.140 -4.367 1.00 15.23 104 ALA A CA 1
ATOM 729 C C . ALA A 1 104 ? 35.953 57.223 -5.868 1.00 16.61 104 ALA A C 1
ATOM 730 O O . ALA A 1 104 ? 36.493 56.303 -6.478 1.00 16.33 104 ALA A O 1
ATOM 732 N N . GLY A 1 105 ? 35.520 58.320 -6.473 1.00 15.98 105 GLY A N 1
ATOM 733 C CA . GLY A 1 105 ? 35.705 58.460 -7.901 1.00 15.83 105 GLY A CA 1
ATOM 734 C C . GLY A 1 105 ? 34.841 59.549 -8.488 1.00 17.01 105 GLY A C 1
ATOM 735 O O . GLY A 1 105 ? 33.864 59.974 -7.875 1.00 15.81 105 GLY A O 1
ATOM 736 N N . VAL A 1 106 ? 35.214 59.994 -9.682 1.00 14.64 106 VAL A N 1
ATOM 737 C CA . VAL A 1 106 ? 34.490 61.039 -10.388 1.00 18.68 106 VAL A CA 1
ATOM 738 C C . VAL A 1 106 ? 33.060 60.586 -10.672 1.00 17.77 106 VAL A C 1
ATOM 739 O O . VAL A 1 106 ? 32.736 59.402 -10.560 1.00 16.80 106 VAL A O 1
ATOM 743 N N . PHE A 1 107 ? 32.211 61.540 -11.035 1.00 17.06 107 PHE A N 1
ATOM 744 C CA . PHE A 1 107 ? 30.817 61.257 -11.348 1.00 16.76 107 PHE A CA 1
ATOM 745 C C . PHE A 1 107 ? 30.769 60.160 -12.409 1.00 17.30 107 PHE A C 1
ATOM 746 O O . PHE A 1 107 ? 31.693 60.022 -13.211 1.00 15.35 107 PHE A O 1
ATOM 754 N N . GLY A 1 108 ? 29.685 59.391 -12.410 1.00 17.37 108 GLY A N 1
ATOM 755 C CA . GLY A 1 108 ? 29.507 58.342 -13.396 1.00 17.72 108 GLY A CA 1
ATOM 756 C C . GLY A 1 108 ? 30.536 57.227 -13.412 1.00 18.73 108 GLY A C 1
ATOM 757 O O . GLY A 1 108 ? 30.547 56.427 -14.347 1.00 18.71 108 GLY A O 1
ATOM 758 N N . SER A 1 109 ? 31.388 57.154 -12.393 1.00 17.68 109 SER A N 1
ATOM 759 C CA . SER A 1 109 ? 32.410 56.108 -12.349 1.00 16.39 109 SER A CA 1
ATOM 760 C C . SER A 1 109 ? 31.849 54.737 -11.946 1.00 17.33 109 SER A C 1
ATOM 761 O O . SER A 1 109 ? 32.462 53.704 -12.228 1.00 18.02 109 SER A O 1
ATOM 764 N N . GLY A 1 110 ? 30.690 54.726 -11.290 1.00 15.42 110 GLY A N 1
ATOM 765 C CA . GLY A 1 110 ? 30.077 53.462 -10.905 1.00 14.46 110 GLY A CA 1
ATOM 766 C C . GLY A 1 110 ? 29.967 53.176 -9.416 1.00 15.05 110 GLY A C 1
ATOM 767 O O . GLY A 1 110 ? 29.661 52.048 -9.023 1.00 14.94 110 GLY A O 1
ATOM 768 N N . LYS A 1 111 ? 30.202 54.185 -8.583 1.00 12.68 111 LYS A N 1
ATOM 769 C CA . LYS A 1 111 ? 30.124 54.011 -7.136 1.00 13.83 111 LYS A CA 1
ATOM 770 C C . LYS A 1 111 ? 28.754 53.486 -6.709 1.00 14.31 111 LYS A C 1
ATOM 771 O O . LYS A 1 111 ? 28.645 52.478 -6.009 1.00 12.88 111 LYS A O 1
ATOM 777 N N . THR A 1 112 ? 27.707 54.177 -7.134 1.00 14.09 112 THR A N 1
ATOM 778 C CA . THR A 1 112 ? 26.353 53.779 -6.781 1.00 14.37 112 THR A CA 1
ATOM 779 C C . THR A 1 112 ? 26.005 52.412 -7.373 1.00 14.55 112 THR A C 1
ATOM 780 O O . THR A 1 112 ? 25.275 51.632 -6.756 1.00 13.38 112 THR A O 1
ATOM 784 N N . GLN A 1 113 ? 26.542 52.111 -8.553 1.00 14.26 113 GLN A N 1
ATOM 785 C CA . GLN A 1 113 ? 26.297 50.816 -9.189 1.00 13.78 113 GLN A CA 1
ATOM 786 C C . GLN A 1 113 ? 26.854 49.696 -8.306 1.00 15.11 113 GLN A C 1
ATOM 787 O O . GLN A 1 113 ? 26.211 48.665 -8.115 1.00 14.83 113 GLN A O 1
ATOM 793 N N . ILE A 1 114 ? 28.061 49.894 -7.781 1.00 13.49 114 ILE A N 1
ATOM 794 C CA . ILE A 1 114 ? 28.680 48.890 -6.923 1.00 13.02 114 ILE A CA 1
ATOM 795 C C . ILE A 1 114 ? 27.840 48.680 -5.663 1.00 14.90 114 ILE A C 1
ATOM 796 O O . ILE A 1 114 ? 27.701 47.553 -5.177 1.00 14.08 114 ILE A O 1
ATOM 801 N N . MET A 1 115 ? 27.273 49.759 -5.131 1.00 13.74 115 MET A N 1
ATOM 802 C CA . MET A 1 115 ? 26.447 49.631 -3.934 1.00 14.18 115 MET A CA 1
ATOM 803 C C . MET A 1 115 ? 25.214 48.774 -4.245 1.00 13.22 115 MET A C 1
ATOM 804 O O . MET A 1 115 ? 24.857 47.884 -3.473 1.00 13.06 115 MET A O 1
ATOM 809 N N . HIS A 1 116 ? 24.564 49.040 -5.373 1.00 13.26 116 HIS A N 1
ATOM 810 C CA . HIS A 1 116 ? 23.379 48.272 -5.752 1.00 13.30 116 HIS A CA 1
ATOM 811 C C . HIS A 1 116 ? 23.726 46.810 -6.016 1.00 14.07 116 HIS A C 1
ATOM 812 O O . HIS A 1 116 ? 22.996 45.902 -5.611 1.00 15.98 116 HIS A O 1
ATOM 819 N N . GLN A 1 117 ? 24.839 46.588 -6.704 1.00 13.00 117 GLN A N 1
ATOM 820 C CA . GLN A 1 117 ? 25.273 45.233 -7.019 1.00 13.98 117 GLN A CA 1
ATOM 821 C C . GLN A 1 117 ? 25.542 44.439 -5.747 1.00 13.43 117 GLN A C 1
ATOM 822 O O . GLN A 1 117 ? 25.264 43.241 -5.684 1.00 14.05 117 GLN A O 1
ATOM 828 N N . SER A 1 118 ? 26.084 45.109 -4.733 1.00 13.68 118 SER A N 1
ATOM 829 C CA . SER A 1 118 ? 26.395 44.437 -3.479 1.00 13.76 118 SER A CA 1
ATOM 830 C C . SER A 1 118 ? 25.121 43.985 -2.771 1.00 14.85 118 SER A C 1
ATOM 831 O O . SER A 1 118 ? 25.080 42.900 -2.194 1.00 15.03 118 SER A O 1
ATOM 834 N N . CYS A 1 119 ? 24.081 44.813 -2.819 1.00 14.17 119 CYS A N 1
ATOM 835 C CA . CYS A 1 119 ? 22.811 44.448 -2.195 1.00 14.96 119 CYS A CA 1
ATOM 836 C C . CYS A 1 119 ? 22.225 43.228 -2.901 1.00 16.58 119 CYS A C 1
ATOM 837 O O . CYS A 1 119 ? 21.626 42.358 -2.270 1.00 16.39 119 CYS A O 1
ATOM 840 N N . VAL A 1 120 ? 22.396 43.173 -4.216 1.00 16.84 120 VAL A N 1
ATOM 841 C CA . VAL A 1 120 ? 21.893 42.047 -4.994 1.00 17.21 120 VAL A CA 1
ATOM 842 C C . VAL A 1 120 ? 22.720 40.794 -4.708 1.00 17.03 120 VAL A C 1
ATOM 843 O O . VAL A 1 120 ? 22.175 39.723 -4.438 1.00 17.24 120 VAL A O 1
ATOM 847 N N . ASN A 1 121 ? 24.040 40.937 -4.748 1.00 16.47 121 ASN A N 1
ATOM 848 C CA . ASN A 1 121 ? 24.928 39.804 -4.520 1.00 17.70 121 ASN A CA 1
ATOM 849 C C . ASN A 1 121 ? 24.775 39.166 -3.149 1.00 17.86 121 ASN A C 1
ATOM 850 O O . ASN A 1 121 ? 24.984 37.960 -2.994 1.00 18.20 121 ASN A O 1
ATOM 855 N N . LEU A 1 122 ? 24.405 39.974 -2.160 1.00 17.44 122 LEU A N 1
ATOM 856 C CA . LEU A 1 122 ? 24.208 39.486 -0.798 1.00 18.55 122 LEU A CA 1
ATOM 857 C C . LEU A 1 122 ? 23.146 38.382 -0.790 1.00 19.09 122 LEU A C 1
ATOM 858 O O . LEU A 1 122 ? 23.166 37.485 0.056 1.00 17.38 122 LEU A O 1
ATOM 863 N N . GLN A 1 123 ? 22.214 38.451 -1.733 1.00 19.31 123 GLN A N 1
ATOM 864 C CA . GLN A 1 123 ? 21.142 37.462 -1.794 1.00 19.70 123 GLN A CA 1
ATOM 865 C C . GLN A 1 123 ? 21.483 36.197 -2.576 1.00 22.00 123 GLN A C 1
ATOM 866 O O . GLN A 1 123 ? 20.615 35.356 -2.811 1.00 21.13 123 GLN A O 1
ATOM 872 N N . ASN A 1 124 ? 22.736 36.074 -2.999 1.00 21.73 124 ASN A N 1
ATOM 873 C CA . ASN A 1 124 ? 23.184 34.876 -3.703 1.00 23.19 124 ASN A CA 1
ATOM 874 C C . ASN A 1 124 ? 24.167 34.217 -2.745 1.00 23.75 124 ASN A C 1
ATOM 875 O O . ASN A 1 124 ? 25.312 34.651 -2.630 1.00 22.86 124 ASN A O 1
ATOM 880 N N . PRO A 1 125 ? 23.729 33.160 -2.042 1.00 24.93 125 PRO A N 1
ATOM 881 C CA . PRO A 1 125 ? 24.537 32.414 -1.071 1.00 25.63 125 PRO A CA 1
ATOM 882 C C . PRO A 1 125 ? 25.949 32.088 -1.535 1.00 25.32 125 PRO A C 1
ATOM 883 O O . PRO A 1 125 ? 26.896 32.130 -0.748 1.00 25.78 125 PRO A O 1
ATOM 887 N N . GLU A 1 126 ? 26.085 31.755 -2.812 1.00 25.54 126 GLU A N 1
ATOM 888 C CA . GLU A 1 126 ? 27.382 31.411 -3.370 1.00 26.52 126 GLU A CA 1
ATOM 889 C C . GLU A 1 126 ? 28.312 32.607 -3.537 1.00 25.51 126 GLU A C 1
ATOM 890 O O . GLU A 1 126 ? 29.482 32.437 -3.886 1.00 23.26 126 GLU A O 1
ATOM 896 N N . PHE A 1 127 ? 27.802 33.812 -3.293 1.00 22.43 127 PHE A N 1
ATOM 897 C CA . PHE A 1 127 ? 28.633 35.005 -3.427 1.00 21.87 127 PHE A CA 1
ATOM 898 C C . PHE A 1 127 ? 29.257 35.471 -2.118 1.00 21.98 127 PHE A C 1
ATOM 899 O O . PHE A 1 127 ? 29.983 36.470 -2.090 1.00 19.24 127 PHE A O 1
ATOM 907 N N . LEU A 1 128 ? 28.959 34.759 -1.036 1.00 20.58 128 LEU A N 1
ATOM 908 C CA . LEU A 1 128 ? 29.545 35.067 0.265 1.00 21.01 128 LEU A CA 1
ATOM 909 C C . LEU A 1 128 ? 30.592 33.980 0.482 1.00 22.00 128 LEU A C 1
ATOM 910 O O . LEU A 1 128 ? 30.254 32.800 0.612 1.00 22.03 128 LEU A O 1
ATOM 915 N N . PHE A 1 129 ? 31.858 34.381 0.504 1.00 22.14 129 PHE A N 1
ATOM 916 C CA . PHE A 1 129 ? 32.962 33.446 0.676 1.00 23.49 129 PHE A CA 1
ATOM 917 C C . PHE A 1 129 ? 33.417 33.404 2.126 1.00 23.81 129 PHE A C 1
ATOM 918 O O . PHE A 1 129 ? 33.760 34.430 2.707 1.00 22.31 129 PHE A O 1
ATOM 926 N N . TYR A 1 130 ? 33.425 32.214 2.715 1.00 23.37 130 TYR A N 1
ATOM 927 C CA . TYR A 1 130 ? 33.831 32.096 4.103 1.00 25.95 130 TYR A CA 1
ATOM 928 C C . TYR A 1 130 ? 34.337 30.708 4.458 1.00 27.57 130 TYR A C 1
ATOM 929 O O . TYR A 1 130 ? 34.145 29.745 3.709 1.00 26.08 130 TYR A O 1
ATOM 938 N N . ASP A 1 131 ? 34.998 30.633 5.608 1.00 28.17 131 ASP A N 1
ATOM 939 C CA . ASP A 1 131 ? 35.546 29.388 6.131 1.00 30.49 131 ASP A CA 1
ATOM 940 C C . ASP A 1 131 ? 34.474 28.802 7.044 1.00 30.72 131 ASP A C 1
ATOM 941 O O . ASP A 1 131 ? 34.206 29.343 8.114 1.00 29.00 131 ASP A O 1
ATOM 946 N N . GLU A 1 132 ? 33.862 27.701 6.621 1.00 33.27 132 GLU A N 1
ATOM 947 C CA . GLU A 1 132 ? 32.809 27.068 7.409 1.00 36.44 132 GLU A CA 1
ATOM 948 C C . GLU A 1 132 ? 33.261 26.703 8.821 1.00 36.66 132 GLU A C 1
ATOM 949 O O . GLU A 1 132 ? 32.441 26.559 9.727 1.00 36.67 132 GLU A O 1
ATOM 955 N N . GLU A 1 133 ? 34.568 26.562 9.007 1.00 37.48 133 GLU A N 1
ATOM 956 C CA . GLU A 1 133 ? 35.118 26.215 10.310 1.00 38.80 133 GLU A CA 1
ATOM 957 C C . GLU A 1 133 ? 35.077 27.398 11.275 1.00 38.07 133 GLU A C 1
ATOM 958 O O . GLU A 1 133 ? 35.071 27.213 12.493 1.00 37.77 133 GLU A O 1
ATOM 964 N N . ALA A 1 134 ? 35.046 28.611 10.729 1.00 35.22 134 ALA A N 1
ATOM 965 C CA . ALA A 1 134 ? 35.025 29.819 11.552 1.00 34.00 134 ALA A CA 1
ATOM 966 C C . ALA A 1 134 ? 33.725 30.607 11.424 1.00 32.99 134 ALA A C 1
ATOM 967 O O . ALA A 1 134 ? 33.390 31.417 12.288 1.00 32.74 134 ALA A O 1
ATOM 969 N N . VAL A 1 135 ? 33.001 30.375 10.336 1.00 32.01 135 VAL A N 1
ATOM 970 C CA . VAL A 1 135 ? 31.738 31.059 10.096 1.00 30.85 135 VAL A CA 1
ATOM 971 C C . VAL A 1 135 ? 30.693 30.014 9.725 1.00 30.41 135 VAL A C 1
ATOM 972 O O . VAL A 1 135 ? 30.820 29.330 8.710 1.00 29.21 135 VAL A O 1
ATOM 976 N N . SER A 1 136 ? 29.667 29.889 10.559 1.00 30.44 136 SER A N 1
ATOM 977 C CA . SER A 1 136 ? 28.609 28.913 10.326 1.00 32.58 136 SER A CA 1
ATOM 978 C C . SER A 1 136 ? 27.605 29.394 9.289 1.00 33.26 136 SER A C 1
ATOM 979 O O . SER A 1 136 ? 27.443 30.597 9.072 1.00 31.71 136 SER A O 1
ATOM 982 N N . LYS A 1 137 ? 26.930 28.443 8.649 1.00 32.90 137 LYS A N 1
ATOM 983 C CA . LYS A 1 137 ? 25.929 28.774 7.646 1.00 33.21 137 LYS A CA 1
ATOM 984 C C . LYS A 1 137 ? 24.849 29.622 8.298 1.00 32.16 137 LYS A C 1
ATOM 985 O O . LYS A 1 137 ? 24.273 30.508 7.668 1.00 31.75 137 LYS A O 1
ATOM 991 N N . GLY A 1 138 ? 24.587 29.349 9.571 1.00 31.13 138 GLY A N 1
ATOM 992 C CA . GLY A 1 138 ? 23.576 30.094 10.294 1.00 28.82 138 GLY A CA 1
ATOM 993 C C . GLY A 1 138 ? 23.921 31.561 10.468 1.00 28.23 138 GLY A C 1
ATOM 994 O O . GLY A 1 138 ? 23.036 32.417 10.449 1.00 27.70 138 GLY A O 1
ATOM 995 N N . GLU A 1 139 ? 25.204 31.865 10.635 1.00 26.44 139 GLU A N 1
ATOM 996 C CA . GLU A 1 139 ? 25.610 33.249 10.828 1.00 27.20 139 GLU A CA 1
ATOM 997 C C . GLU A 1 139 ? 25.333 34.109 9.600 1.00 26.15 139 GLU A C 1
ATOM 998 O O . GLU A 1 139 ? 25.037 35.293 9.725 1.00 26.49 139 GLU A O 1
ATOM 1004 N N . VAL A 1 140 ? 25.423 33.514 8.417 1.00 26.51 140 VAL A N 1
ATOM 1005 C CA . VAL A 1 140 ? 25.183 34.258 7.187 1.00 28.52 140 VAL A CA 1
ATOM 1006 C C . VAL A 1 140 ? 23.846 33.924 6.533 1.00 28.75 140 VAL A C 1
ATOM 1007 O O . VAL A 1 140 ? 23.605 34.296 5.381 1.00 28.74 140 VAL A O 1
ATOM 1011 N N . ALA A 1 141 ? 22.979 33.230 7.267 1.00 27.46 141 ALA A N 1
ATOM 1012 C CA . ALA A 1 141 ? 21.668 32.856 6.741 1.00 26.43 141 ALA A CA 1
ATOM 1013 C C . ALA A 1 141 ? 20.699 34.033 6.800 1.00 25.05 141 ALA A C 1
ATOM 1014 O O . ALA A 1 141 ? 20.734 34.831 7.735 1.00 24.03 141 ALA A O 1
ATOM 1016 N N . GLN A 1 142 ? 19.833 34.126 5.793 1.00 24.18 142 GLN A N 1
ATOM 1017 C CA . GLN A 1 142 ? 18.853 35.202 5.703 1.00 25.12 142 GLN A CA 1
ATOM 1018 C C . GLN A 1 142 ? 19.525 36.568 5.850 1.00 22.14 142 GLN A C 1
ATOM 1019 O O . GLN A 1 142 ? 19.067 37.424 6.603 1.00 20.09 142 GLN A O 1
ATOM 1025 N N . PRO A 1 143 ? 20.623 36.793 5.110 1.00 21.09 143 PRO A N 1
ATOM 1026 C CA . PRO A 1 143 ? 21.304 38.083 5.219 1.00 19.80 143 PRO A CA 1
ATOM 1027 C C . PRO A 1 143 ? 20.458 39.228 4.679 1.00 19.03 143 PRO A C 1
ATOM 1028 O O . PRO A 1 143 ? 19.688 39.059 3.734 1.00 18.18 143 PRO A O 1
ATOM 1032 N N . LYS A 1 144 ? 20.593 40.388 5.306 1.00 19.40 144 LYS A N 1
ATOM 1033 C CA . LYS A 1 144 ? 19.862 41.573 4.898 1.00 18.59 144 LYS A CA 1
ATOM 1034 C C . LYS A 1 144 ? 20.840 42.727 4.763 1.00 18.65 144 LYS A C 1
ATOM 1035 O O . LYS A 1 144 ? 21.892 42.744 5.407 1.00 19.26 144 LYS A O 1
ATOM 1041 N N . ALA A 1 145 ? 20.487 43.688 3.919 1.00 17.17 145 ALA A N 1
ATOM 1042 C CA . ALA A 1 145 ? 21.330 44.846 3.684 1.00 16.34 145 ALA A CA 1
ATOM 1043 C C . ALA A 1 145 ? 20.645 46.124 4.142 1.00 16.93 145 ALA A C 1
ATOM 1044 O O . ALA A 1 145 ? 19.417 46.190 4.231 1.00 16.67 145 ALA A O 1
ATOM 1046 N N . VAL A 1 146 ? 21.457 47.133 4.439 1.00 16.35 146 VAL A N 1
ATOM 1047 C CA . VAL A 1 146 ? 20.959 48.441 4.844 1.00 15.22 146 VAL A CA 1
ATOM 1048 C C . VAL A 1 146 ? 21.612 49.430 3.888 1.00 15.49 146 VAL A C 1
ATOM 1049 O O . VAL A 1 146 ? 22.834 49.486 3.785 1.00 13.89 146 VAL A O 1
ATOM 1053 N N . TYR A 1 147 ? 20.791 50.198 3.185 1.00 13.95 147 TYR A N 1
ATOM 1054 C CA . TYR A 1 147 ? 21.293 51.164 2.222 1.00 13.95 147 TYR A CA 1
ATOM 1055 C C . TYR A 1 147 ? 20.920 52.572 2.678 1.00 14.44 147 TYR A C 1
ATOM 1056 O O . TYR A 1 147 ? 19.764 52.981 2.572 1.00 16.47 147 TYR A O 1
ATOM 1065 N N . ILE A 1 148 ? 21.892 53.300 3.215 1.00 14.18 148 ILE A N 1
ATOM 1066 C CA . ILE A 1 148 ? 21.645 54.664 3.653 1.00 14.06 148 ILE A CA 1
ATOM 1067 C C . ILE A 1 148 ? 21.914 55.552 2.443 1.00 14.74 148 ILE A C 1
ATOM 1068 O O . ILE A 1 148 ? 23.063 55.833 2.099 1.00 13.39 148 ILE A O 1
ATOM 1073 N N . ASP A 1 149 ? 20.822 55.966 1.805 1.00 13.74 149 ASP A N 1
ATOM 1074 C CA . ASP A 1 149 ? 20.844 56.784 0.600 1.00 14.75 149 ASP A CA 1
ATOM 1075 C C . ASP A 1 149 ? 20.850 58.264 0.945 1.00 17.08 149 ASP A C 1
ATOM 1076 O O . ASP A 1 149 ? 19.842 58.847 1.348 1.00 16.76 149 ASP A O 1
ATOM 1081 N N . THR A 1 150 ? 22.010 58.867 0.758 1.00 17.08 150 THR A N 1
ATOM 1082 C CA . THR A 1 150 ? 22.221 60.263 1.074 1.00 18.90 150 THR A CA 1
ATOM 1083 C C . THR A 1 150 ? 22.040 61.183 -0.137 1.00 20.06 150 THR A C 1
ATOM 1084 O O . THR A 1 150 ? 21.907 62.402 0.008 1.00 18.85 150 THR A O 1
ATOM 1088 N N . GLU A 1 151 ? 22.024 60.597 -1.330 1.00 20.29 151 GLU A N 1
ATOM 1089 C CA . GLU A 1 151 ? 21.879 61.375 -2.556 1.00 22.50 151 GLU A CA 1
ATOM 1090 C C . GLU A 1 151 ? 20.579 61.148 -3.314 1.00 22.57 151 GLU A C 1
ATOM 1091 O O . GLU A 1 151 ? 20.352 61.763 -4.359 1.00 22.10 151 GLU A O 1
ATOM 1097 N N . GLY A 1 152 ? 19.731 60.273 -2.782 1.00 20.52 152 GLY A N 1
ATOM 1098 C CA . GLY A 1 152 ? 18.458 59.990 -3.418 1.00 19.62 152 GLY A CA 1
ATOM 1099 C C . GLY A 1 152 ? 18.577 59.222 -4.721 1.00 19.26 152 GLY A C 1
ATOM 1100 O O . GLY A 1 152 ? 17.673 59.271 -5.556 1.00 18.78 152 GLY A O 1
ATOM 1101 N N . THR A 1 153 ? 19.675 58.493 -4.895 1.00 17.51 153 THR A N 1
ATOM 1102 C CA . THR A 1 153 ? 19.865 57.739 -6.123 1.00 17.77 153 THR A CA 1
ATOM 1103 C C . THR A 1 153 ? 19.622 56.238 -5.996 1.00 16.11 153 THR A C 1
ATOM 1104 O O . THR A 1 153 ? 20.060 55.464 -6.851 1.00 15.86 153 THR A O 1
ATOM 1108 N N . PHE A 1 154 ? 18.939 55.811 -4.937 1.00 15.70 154 PHE A N 1
ATOM 1109 C CA . PHE A 1 154 ? 18.634 54.389 -4.819 1.00 16.38 154 PHE A CA 1
ATOM 1110 C C . PHE A 1 154 ? 17.593 54.124 -5.902 1.00 16.73 154 PHE A C 1
ATOM 1111 O O . PHE A 1 154 ? 16.640 54.893 -6.055 1.00 15.53 154 PHE A O 1
ATOM 1119 N N . ARG A 1 155 ? 17.768 53.044 -6.650 1.00 16.37 155 ARG A N 1
ATOM 1120 C CA . ARG A 1 155 ? 16.838 52.730 -7.727 1.00 16.10 155 ARG A CA 1
ATOM 1121 C C . ARG A 1 155 ? 16.390 51.274 -7.709 1.00 17.28 155 ARG A C 1
ATOM 1122 O O . ARG A 1 155 ? 17.151 50.374 -8.062 1.00 15.45 155 ARG A O 1
ATOM 1130 N N . PRO A 1 156 ? 15.141 51.025 -7.292 1.00 18.12 156 PRO A N 1
ATOM 1131 C CA . PRO A 1 156 ? 14.607 49.661 -7.240 1.00 19.03 156 PRO A CA 1
ATOM 1132 C C . PRO A 1 156 ? 14.699 48.991 -8.610 1.00 20.46 156 PRO A C 1
ATOM 1133 O O . PRO A 1 156 ? 14.926 47.782 -8.704 1.00 19.39 156 PRO A O 1
ATOM 1137 N N . GLU A 1 157 ? 14.518 49.780 -9.668 1.00 20.22 157 GLU A N 1
ATOM 1138 C CA . GLU A 1 157 ? 14.586 49.2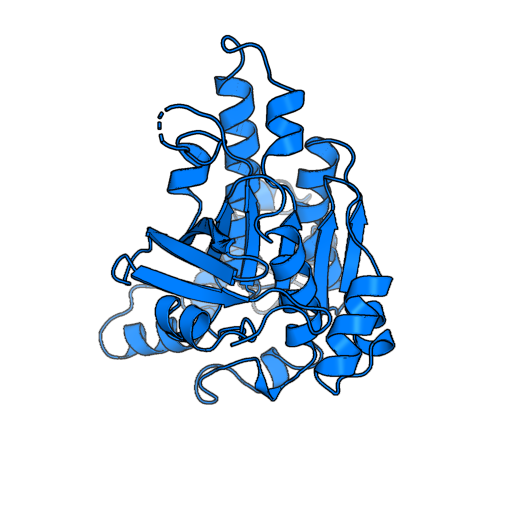51 -11.030 1.00 22.22 157 GLU A CA 1
ATOM 1139 C C . GLU A 1 157 ? 15.930 48.599 -11.290 1.00 20.37 157 GLU A C 1
ATOM 1140 O O . GLU A 1 157 ? 16.015 47.547 -11.926 1.00 20.16 157 GLU A O 1
ATOM 1146 N N . ARG A 1 158 ? 16.987 49.251 -10.821 1.00 19.71 158 ARG A N 1
ATOM 1147 C CA . ARG A 1 158 ? 18.330 48.744 -11.032 1.00 17.83 158 ARG A CA 1
ATOM 1148 C C . ARG A 1 158 ? 18.555 47.460 -10.245 1.00 18.70 158 ARG A C 1
ATOM 1149 O O . ARG A 1 158 ? 19.236 46.546 -10.714 1.00 16.92 158 ARG A O 1
ATOM 1157 N N . ILE A 1 159 ? 17.980 47.392 -9.048 1.00 18.49 159 ILE A N 1
ATOM 1158 C CA . ILE A 1 159 ? 18.102 46.193 -8.224 1.00 17.73 159 ILE A CA 1
ATOM 1159 C C . ILE A 1 159 ? 17.460 45.031 -8.987 1.00 18.28 159 ILE A C 1
ATOM 1160 O O . ILE A 1 159 ? 18.064 43.969 -9.146 1.00 16.38 159 ILE A O 1
ATOM 1165 N N . MET A 1 160 ? 16.234 45.248 -9.461 1.00 19.13 160 MET A N 1
ATOM 1166 C CA . MET A 1 160 ? 15.499 44.217 -10.191 1.00 19.06 160 MET A CA 1
ATOM 1167 C C . MET A 1 160 ? 16.264 43.732 -11.416 1.00 18.83 160 MET A C 1
ATOM 1168 O O . MET A 1 160 ? 16.346 42.532 -11.668 1.00 20.00 160 MET A O 1
ATOM 1173 N N . GLN A 1 161 ? 16.816 44.672 -12.178 1.00 17.62 161 GLN A N 1
ATOM 1174 C CA . GLN A 1 161 ? 17.568 44.339 -13.381 1.00 17.82 161 GLN A CA 1
ATOM 1175 C C . GLN A 1 161 ? 18.832 43.542 -13.053 1.00 17.29 161 GLN A C 1
ATOM 1176 O O . GLN A 1 161 ? 19.104 42.516 -13.678 1.00 16.10 161 GLN A O 1
ATOM 1182 N N . MET A 1 162 ? 19.608 44.008 -12.079 1.00 14.32 162 MET A N 1
ATOM 1183 C CA . MET A 1 162 ? 20.822 43.291 -11.698 1.00 14.77 162 MET A CA 1
ATOM 1184 C C . MET A 1 162 ? 20.464 41.897 -11.188 1.00 14.73 162 MET A C 1
ATOM 1185 O O . MET A 1 162 ? 21.137 40.917 -11.507 1.00 16.81 162 MET A O 1
ATOM 1190 N N . ALA A 1 163 ? 19.402 41.815 -10.394 1.00 14.58 163 ALA A N 1
ATOM 1191 C CA . ALA A 1 163 ? 18.973 40.535 -9.842 1.00 14.61 163 ALA A CA 1
ATOM 1192 C C . ALA A 1 163 ? 18.626 39.572 -10.968 1.00 16.05 163 ALA A C 1
ATOM 1193 O O . ALA A 1 163 ? 19.047 38.415 -10.960 1.00 16.10 163 ALA A O 1
ATOM 1195 N N . GLU A 1 164 ? 17.852 40.058 -11.932 1.00 16.80 164 GLU A N 1
ATOM 1196 C CA . GLU A 1 164 ? 17.444 39.239 -13.067 1.00 18.75 164 GLU A CA 1
ATOM 1197 C C . GLU A 1 164 ? 18.636 38.621 -13.791 1.00 18.32 164 GLU A C 1
ATOM 1198 O O . GLU A 1 164 ? 18.679 37.414 -14.015 1.00 16.40 164 GLU A O 1
ATOM 1204 N N . HIS A 1 165 ? 19.612 39.447 -14.153 1.00 19.04 165 HIS A N 1
ATOM 1205 C CA . HIS A 1 165 ? 20.773 38.937 -14.867 1.00 19.01 165 HIS A CA 1
ATOM 1206 C C . HIS A 1 165 ? 21.654 38.009 -14.039 1.00 20.20 165 HIS A C 1
ATOM 1207 O O . HIS A 1 165 ? 22.433 37.230 -14.591 1.00 21.23 165 HIS A O 1
ATOM 1214 N N . ALA A 1 166 ? 21.523 38.078 -12.720 1.00 19.33 166 ALA A N 1
ATOM 1215 C CA . ALA A 1 166 ? 22.312 37.223 -11.841 1.00 20.50 166 ALA A CA 1
ATOM 1216 C C . ALA A 1 166 ? 21.567 35.918 -11.580 1.00 20.96 166 ALA A C 1
ATOM 1217 O O . ALA A 1 166 ? 22.091 35.014 -10.932 1.00 19.20 166 ALA A O 1
ATOM 1219 N N . GLY A 1 167 ? 20.340 35.832 -12.087 1.00 22.96 167 GLY A N 1
ATOM 1220 C CA . GLY A 1 167 ? 19.536 34.637 -11.900 1.00 24.38 167 GLY A CA 1
ATOM 1221 C C . GLY A 1 167 ? 18.860 34.628 -10.543 1.00 27.26 167 GLY A C 1
ATOM 1222 O O . GLY A 1 167 ? 18.324 33.608 -10.107 1.00 27.55 167 GLY A O 1
ATOM 1223 N N . ILE A 1 168 ? 18.889 35.777 -9.878 1.00 28.43 168 ILE A N 1
ATOM 1224 C CA . ILE A 1 168 ? 18.296 35.941 -8.556 1.00 30.85 168 ILE A CA 1
ATOM 1225 C C . ILE A 1 168 ? 16.917 36.582 -8.697 1.00 29.61 168 ILE A C 1
ATOM 1226 O O . ILE A 1 168 ? 16.617 37.199 -9.717 1.00 31.56 168 ILE A O 1
ATOM 1231 N N . ASP A 1 169 ? 16.077 36.423 -7.681 1.00 28.77 169 ASP A N 1
ATOM 1232 C CA . ASP A 1 169 ? 14.743 37.013 -7.708 1.00 27.70 169 ASP A CA 1
ATOM 1233 C C . ASP A 1 169 ? 14.827 38.461 -7.222 1.00 25.93 169 ASP A C 1
ATOM 1234 O O . ASP A 1 169 ? 15.208 38.716 -6.082 1.00 25.35 169 ASP A O 1
ATOM 1239 N N . GLY A 1 170 ? 14.467 39.399 -8.092 1.00 24.28 170 GLY A N 1
ATOM 1240 C CA . GLY A 1 170 ? 14.524 40.808 -7.743 1.00 22.98 170 GLY A CA 1
ATOM 1241 C C . GLY A 1 170 ? 13.750 41.205 -6.500 1.00 22.53 170 GLY A C 1
ATOM 1242 O O . GLY A 1 170 ? 14.274 41.903 -5.631 1.00 21.62 170 GLY A O 1
ATOM 1243 N N . GLN A 1 171 ? 12.500 40.768 -6.408 1.00 20.93 171 GLN A N 1
ATOM 1244 C CA . GLN A 1 171 ? 11.672 41.108 -5.256 1.00 21.91 171 GLN A CA 1
ATOM 1245 C C . GLN A 1 171 ? 12.290 40.646 -3.940 1.00 20.43 171 GLN A C 1
ATOM 1246 O O . GLN A 1 171 ? 12.122 41.299 -2.910 1.00 20.80 171 GLN A O 1
ATOM 1252 N N . THR A 1 172 ? 13.008 39.527 -3.975 1.00 20.52 172 THR A N 1
ATOM 1253 C CA . THR A 1 172 ? 13.654 38.993 -2.777 1.00 20.95 172 THR A CA 1
ATOM 1254 C C . THR A 1 172 ? 14.737 39.953 -2.291 1.00 20.70 172 THR A C 1
ATOM 1255 O O . THR A 1 172 ? 14.944 40.119 -1.087 1.00 20.95 172 THR A O 1
ATOM 1259 N N . VAL A 1 173 ? 15.433 40.584 -3.231 1.00 19.68 173 VAL A N 1
ATOM 1260 C CA . VAL A 1 173 ? 16.475 41.530 -2.861 1.00 18.51 173 VAL A CA 1
ATOM 1261 C C . VAL A 1 173 ? 15.812 42.728 -2.193 1.00 18.21 173 VAL A C 1
ATOM 1262 O O . VAL A 1 173 ? 16.244 43.170 -1.132 1.00 19.09 173 VAL A O 1
ATOM 1266 N N . LEU A 1 174 ? 14.746 43.238 -2.801 1.00 17.20 174 LEU A N 1
ATOM 1267 C CA . LEU A 1 174 ? 14.042 44.382 -2.236 1.00 17.46 174 LEU A CA 1
ATOM 1268 C C . LEU A 1 174 ? 13.482 44.062 -0.856 1.00 19.32 174 LEU A C 1
ATOM 1269 O O . LEU A 1 174 ? 13.522 44.900 0.049 1.00 19.78 174 LEU A O 1
ATOM 1274 N N . ASP A 1 175 ? 12.960 42.850 -0.694 1.00 19.00 175 ASP A 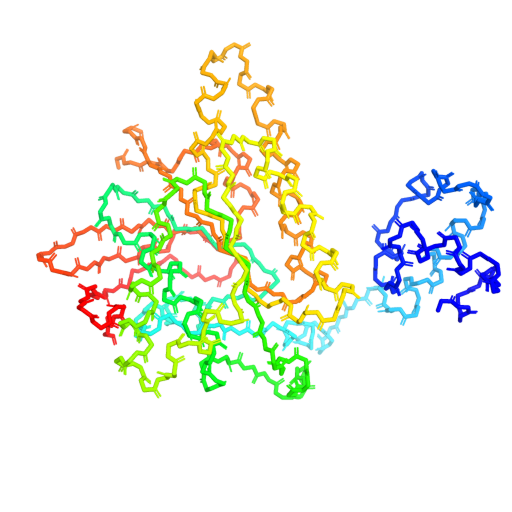N 1
ATOM 1275 C CA . ASP A 1 175 ? 12.389 42.442 0.587 1.00 20.34 175 ASP A CA 1
ATOM 1276 C C . ASP A 1 175 ? 13.430 42.319 1.687 1.00 20.85 175 ASP A C 1
ATOM 1277 O O . ASP A 1 175 ? 13.094 42.397 2.870 1.00 18.51 175 ASP A O 1
ATOM 1282 N N . ASN A 1 176 ? 14.688 42.118 1.302 1.00 19.50 176 ASN A N 1
ATOM 1283 C CA . ASN A 1 176 ? 15.749 41.963 2.283 1.00 20.48 176 ASN A CA 1
ATOM 1284 C C . ASN A 1 176 ? 16.772 43.088 2.276 1.00 20.70 176 ASN A C 1
ATOM 1285 O O . ASN A 1 176 ? 17.907 42.910 2.717 1.00 19.34 176 ASN A O 1
ATOM 1290 N N . THR A 1 177 ? 16.357 44.246 1.774 1.00 19.97 177 THR A N 1
ATOM 1291 C CA . THR A 1 177 ? 17.214 45.420 1.730 1.00 19.50 177 THR A CA 1
ATOM 1292 C C . THR A 1 177 ? 16.458 46.593 2.352 1.00 20.82 177 THR A C 1
ATOM 1293 O O . THR A 1 177 ? 15.371 46.949 1.897 1.00 20.54 177 THR A O 1
ATOM 1297 N N . PHE A 1 178 ? 17.016 47.166 3.415 1.00 20.31 178 PHE A N 1
ATOM 1298 C CA . PHE A 1 178 ? 16.392 48.311 4.064 1.00 19.58 178 PHE A CA 1
ATOM 1299 C C . PHE A 1 178 ? 17.043 49.560 3.497 1.00 19.20 178 PHE A C 1
ATOM 1300 O O . PHE A 1 178 ? 18.268 49.657 3.460 1.00 21.39 178 PHE A O 1
ATOM 1308 N N . VAL A 1 179 ? 16.228 50.507 3.050 1.00 15.67 179 VAL A N 1
ATOM 1309 C CA . VAL A 1 179 ? 16.754 51.749 2.508 1.00 15.35 179 VAL A CA 1
ATOM 1310 C C . VAL A 1 179 ? 16.286 52.895 3.387 1.00 16.29 179 VAL A C 1
ATOM 1311 O O . VAL A 1 179 ? 15.111 52.974 3.748 1.00 17.79 179 VAL A O 1
ATOM 1315 N N . ALA A 1 180 ? 17.212 53.775 3.744 1.00 15.47 180 ALA A N 1
ATOM 1316 C CA . ALA A 1 180 ? 16.880 54.925 4.571 1.00 17.13 180 ALA A CA 1
ATOM 1317 C C . ALA A 1 180 ? 17.375 56.161 3.843 1.00 17.36 180 ALA A C 1
ATOM 1318 O O . ALA A 1 180 ? 18.576 56.326 3.645 1.00 16.73 180 ALA A O 1
ATOM 1320 N N . ARG A 1 181 ? 16.447 57.019 3.434 1.00 17.01 181 ARG A N 1
ATOM 1321 C CA . ARG A 1 181 ? 16.808 58.239 2.729 1.00 18.13 181 ARG A CA 1
ATOM 1322 C C . ARG A 1 181 ? 17.167 59.320 3.737 1.00 18.48 181 ARG A C 1
ATOM 1323 O O . ARG A 1 181 ? 16.313 59.787 4.496 1.00 17.17 181 ARG A O 1
ATOM 1331 N N . ALA A 1 182 ? 18.441 59.696 3.746 1.00 16.88 182 ALA A N 1
ATOM 1332 C CA . ALA A 1 182 ? 18.945 60.733 4.642 1.00 18.47 182 ALA A CA 1
ATOM 1333 C C . ALA A 1 182 ? 19.072 62.039 3.859 1.00 18.53 182 ALA A C 1
ATOM 1334 O O . ALA A 1 182 ? 19.659 62.064 2.775 1.00 21.87 182 ALA A O 1
ATOM 1336 N N . TYR A 1 183 ? 18.525 63.120 4.407 1.00 19.27 183 TYR A N 1
ATOM 1337 C CA . TYR A 1 183 ? 18.567 64.417 3.739 1.00 18.32 183 TYR A CA 1
ATOM 1338 C C . TYR A 1 183 ? 19.680 65.330 4.254 1.00 19.80 183 TYR A C 1
ATOM 1339 O O . TYR A 1 183 ? 19.913 66.403 3.703 1.00 20.31 183 TYR A O 1
ATOM 1348 N N . ASN A 1 184 ? 20.359 64.900 5.312 1.00 20.15 184 ASN A N 1
ATOM 1349 C CA . ASN A 1 184 ? 21.458 65.671 5.891 1.00 19.17 184 ASN A CA 1
ATOM 1350 C C . ASN A 1 184 ? 22.331 64.747 6.732 1.00 19.02 184 ASN A C 1
ATOM 1351 O O . ASN A 1 184 ? 22.004 63.578 6.905 1.00 17.55 184 ASN A O 1
ATOM 1356 N N . SER A 1 185 ? 23.440 65.266 7.253 1.00 18.99 185 SER A N 1
ATOM 1357 C CA . SER A 1 185 ? 24.354 64.443 8.041 1.00 18.98 185 SER A CA 1
ATOM 1358 C C . SER A 1 185 ? 23.756 63.910 9.336 1.00 19.30 185 SER A C 1
ATOM 1359 O O . SER A 1 185 ? 24.129 62.828 9.791 1.00 18.60 185 SER A O 1
ATOM 1362 N N . ASP A 1 186 ? 22.836 64.659 9.938 1.00 19.42 186 ASP A N 1
ATOM 1363 C CA . ASP A 1 186 ? 22.217 64.210 11.179 1.00 20.18 186 ASP A CA 1
ATOM 1364 C C . ASP A 1 186 ? 21.411 62.935 10.955 1.00 18.57 186 ASP A C 1
ATOM 1365 O O . ASP A 1 186 ? 21.524 61.979 11.721 1.00 18.51 186 ASP A O 1
ATOM 1370 N N . MET A 1 187 ? 20.595 62.922 9.905 1.00 17.51 187 MET A N 1
ATOM 1371 C CA . MET A 1 187 ? 19.790 61.744 9.593 1.00 16.84 187 MET A CA 1
ATOM 1372 C C . MET A 1 187 ? 20.701 60.591 9.196 1.00 15.61 187 MET A C 1
ATOM 1373 O O . MET A 1 187 ? 20.478 59.441 9.584 1.00 16.80 187 MET A O 1
ATOM 1378 N N . GLN A 1 188 ? 21.726 60.905 8.413 1.00 15.82 188 GLN A N 1
ATOM 1379 C CA . GLN A 1 188 ? 22.692 59.904 7.968 1.00 16.08 188 GLN A CA 1
ATOM 1380 C C . GLN A 1 188 ? 23.315 59.200 9.173 1.00 15.65 188 GLN A C 1
ATOM 1381 O O . GLN A 1 188 ? 23.344 57.972 9.250 1.00 13.70 188 GLN A O 1
ATOM 1387 N N . MET A 1 189 ? 23.812 59.986 10.121 1.00 17.95 189 MET A N 1
ATOM 1388 C CA . MET A 1 189 ? 24.443 59.417 11.303 1.00 18.28 189 MET A CA 1
ATOM 1389 C C . MET A 1 189 ? 23.468 58.648 12.184 1.00 18.16 189 MET A C 1
ATOM 1390 O O . MET A 1 189 ? 23.802 57.581 12.703 1.00 18.19 189 MET A O 1
ATOM 1395 N N . LEU A 1 190 ? 22.262 59.182 12.352 1.00 19.25 190 LEU A N 1
ATOM 1396 C CA . LEU A 1 190 ? 21.264 58.515 13.180 1.00 19.09 190 LEU A CA 1
ATOM 1397 C C . LEU A 1 190 ? 20.864 57.166 12.584 1.00 19.27 190 LEU A C 1
ATOM 1398 O O . LEU A 1 190 ? 20.790 56.166 13.297 1.00 18.42 190 LEU A O 1
ATOM 1403 N N . PHE A 1 191 ? 20.596 57.136 11.280 1.00 17.71 191 PHE A N 1
ATOM 1404 C CA . PHE A 1 191 ? 20.229 55.884 10.627 1.00 18.84 191 PHE A CA 1
ATOM 1405 C C . PHE A 1 191 ? 21.304 54.832 10.889 1.00 18.81 191 PHE A C 1
ATOM 1406 O O . PHE A 1 191 ? 20.998 53.692 11.244 1.00 18.30 191 PHE A O 1
ATOM 1414 N N . ALA A 1 192 ? 22.565 55.220 10.721 1.00 18.73 192 ALA A N 1
ATOM 1415 C CA . ALA A 1 192 ? 23.675 54.298 10.944 1.00 18.62 192 ALA A CA 1
ATOM 1416 C C . ALA A 1 192 ? 23.665 53.788 12.382 1.00 19.81 192 ALA A C 1
ATOM 1417 O O . ALA A 1 192 ? 23.854 52.597 12.632 1.00 18.73 192 ALA A O 1
ATOM 1419 N N . GLU A 1 193 ? 23.438 54.693 13.328 1.00 20.73 193 GLU A N 1
ATOM 1420 C CA . GLU A 1 193 ? 23.398 54.318 14.736 1.00 23.46 193 GLU A CA 1
ATOM 1421 C C . GLU A 1 193 ? 22.208 53.414 15.045 1.00 23.85 193 GLU A C 1
ATOM 1422 O O . GLU A 1 193 ? 22.249 52.626 15.992 1.00 25.16 193 GLU A O 1
ATOM 1428 N N . LYS A 1 194 ? 21.151 53.520 14.244 1.00 22.51 194 LYS A N 1
ATOM 1429 C CA . LYS A 1 194 ? 19.953 52.716 14.466 1.00 23.78 194 LYS A CA 1
ATOM 1430 C C . LYS A 1 194 ? 19.966 51.342 13.809 1.00 23.68 194 LYS A C 1
ATOM 1431 O O . LYS A 1 194 ? 19.002 50.583 13.932 1.00 22.55 194 LYS A O 1
ATOM 1437 N N . ILE A 1 195 ? 21.048 51.009 13.113 1.00 20.65 195 ILE A N 1
ATOM 1438 C CA . ILE A 1 195 ? 21.119 49.704 12.482 1.00 20.54 195 ILE A CA 1
ATOM 1439 C C . ILE A 1 195 ? 21.082 48.626 13.570 1.00 22.74 195 ILE A C 1
ATOM 1440 O O . ILE A 1 195 ? 20.564 47.531 13.349 1.00 21.50 195 ILE A O 1
ATOM 1445 N N . GLU A 1 196 ? 21.607 48.950 14.750 1.00 24.91 196 GLU A N 1
ATOM 1446 C CA . GLU A 1 196 ? 21.600 48.007 15.870 1.00 27.88 196 GLU A CA 1
ATOM 1447 C C . GLU A 1 196 ? 20.176 47.577 16.195 1.00 27.78 196 GLU A C 1
ATOM 1448 O O . GLU A 1 196 ? 19.937 46.425 16.556 1.00 27.76 196 GLU A O 1
ATOM 1454 N N . ASP A 1 197 ? 19.238 48.513 16.085 1.00 28.53 197 ASP A N 1
ATOM 1455 C CA . ASP A 1 197 ? 17.840 48.216 16.372 1.00 29.50 197 ASP A CA 1
ATOM 1456 C C . ASP A 1 197 ? 17.303 47.166 15.407 1.00 28.62 197 ASP A C 1
ATOM 1457 O O . ASP A 1 197 ? 16.569 46.262 15.811 1.00 27.98 197 ASP A O 1
ATOM 1462 N N . LEU A 1 198 ? 17.664 47.284 14.130 1.00 26.25 198 LEU A N 1
ATOM 1463 C CA . LEU A 1 198 ? 17.214 46.316 13.131 1.00 25.69 198 LEU A CA 1
ATOM 1464 C C . LEU A 1 198 ? 17.738 44.936 13.504 1.00 26.64 198 LEU A C 1
ATOM 1465 O O . LEU A 1 198 ? 17.025 43.939 13.386 1.00 26.22 198 LEU A O 1
ATOM 1470 N N . ILE A 1 199 ? 18.988 44.886 13.956 1.00 27.12 199 ILE A N 1
ATOM 1471 C CA . ILE A 1 199 ? 19.611 43.631 14.363 1.00 30.50 199 ILE A CA 1
ATOM 1472 C C . ILE A 1 199 ? 18.814 43.031 15.519 1.00 31.39 199 ILE A C 1
ATOM 1473 O O . ILE A 1 199 ? 18.433 41.861 15.487 1.00 32.01 199 ILE A O 1
ATOM 1478 N N . GLN A 1 200 ? 18.573 43.848 16.539 1.00 32.18 200 GLN A N 1
ATOM 1479 C CA . GLN A 1 200 ? 17.824 43.426 17.719 1.00 34.84 200 GLN A CA 1
ATOM 1480 C C . GLN A 1 200 ? 16.428 42.921 17.360 1.00 34.68 200 GLN A C 1
ATOM 1481 O O . GLN A 1 200 ? 15.879 42.055 18.044 1.00 34.04 200 GLN A O 1
ATOM 1487 N N . GLU A 1 201 ? 15.855 43.466 16.291 1.00 34.39 201 GLU A N 1
ATOM 1488 C CA . GLU A 1 201 ? 14.522 43.066 15.859 1.00 33.62 201 GLU A CA 1
ATOM 1489 C C . GLU A 1 201 ? 14.534 41.756 15.085 1.00 32.66 201 GLU A C 1
ATOM 1490 O O . GLU A 1 201 ? 13.497 41.315 14.594 1.00 33.99 201 GLU A O 1
ATOM 1496 N N . GLY A 1 202 ? 15.708 41.141 14.972 1.00 31.37 202 GLY A N 1
ATOM 1497 C CA . GLY A 1 202 ? 15.810 39.869 14.278 1.00 29.88 202 GLY A CA 1
ATOM 1498 C C . GLY A 1 202 ? 16.331 39.888 12.853 1.00 28.95 202 GLY A C 1
ATOM 1499 O O . GLY A 1 202 ? 16.344 38.854 12.185 1.00 28.23 202 GLY A O 1
ATOM 1500 N N . ASN A 1 203 ? 16.764 41.050 12.378 1.00 26.31 203 ASN A N 1
ATOM 1501 C CA . ASN A 1 203 ? 17.277 41.161 11.015 1.00 23.80 203 ASN A CA 1
ATOM 1502 C C . ASN A 1 203 ? 18.783 40.931 10.971 1.00 22.13 203 ASN A C 1
ATOM 1503 O O . ASN A 1 203 ? 19.549 41.655 11.610 1.00 22.05 203 ASN A O 1
ATOM 1508 N N . ASN A 1 204 ? 19.208 39.921 10.220 1.00 21.30 204 ASN A N 1
ATOM 1509 C CA . ASN A 1 204 ? 20.630 39.608 10.115 1.00 21.32 204 ASN A CA 1
ATOM 1510 C C . ASN A 1 204 ? 21.342 40.569 9.161 1.00 21.40 204 ASN A C 1
ATOM 1511 O O . ASN A 1 204 ? 21.676 40.205 8.030 1.00 20.39 204 ASN A O 1
ATOM 1516 N N . ILE A 1 205 ? 21.577 41.795 9.621 1.00 20.58 205 ILE A N 1
ATOM 1517 C CA . ILE A 1 205 ? 22.251 42.786 8.787 1.00 19.46 205 ILE A CA 1
ATOM 1518 C C . ILE A 1 205 ? 23.684 42.348 8.535 1.00 20.56 205 ILE A C 1
ATOM 1519 O O . ILE A 1 205 ? 24.487 42.240 9.466 1.00 22.64 205 ILE A O 1
ATOM 1524 N N . LYS A 1 206 ? 24.004 42.101 7.271 1.00 18.55 206 LYS A N 1
ATOM 1525 C CA . LYS A 1 206 ? 25.339 41.655 6.903 1.00 19.11 206 LYS A CA 1
ATOM 1526 C C . LYS A 1 206 ? 26.044 42.585 5.924 1.00 17.77 206 LYS A C 1
ATOM 1527 O O . LYS A 1 206 ? 27.229 42.412 5.630 1.00 18.43 206 LYS A O 1
ATOM 1533 N N . LEU A 1 207 ? 25.312 43.574 5.422 1.00 16.65 207 LEU A N 1
ATOM 1534 C CA . LEU A 1 207 ? 25.873 44.554 4.494 1.00 15.42 207 LEU A CA 1
ATOM 1535 C C . LEU A 1 207 ? 25.299 45.926 4.802 1.00 16.15 207 LEU A C 1
ATOM 1536 O O . LEU A 1 207 ? 24.084 46.082 4.945 1.00 15.99 207 LEU A O 1
ATOM 1541 N N . VAL A 1 208 ? 26.179 46.914 4.921 1.00 14.91 208 VAL A N 1
ATOM 1542 C CA . VAL A 1 208 ? 25.759 48.280 5.186 1.00 15.18 208 VAL A CA 1
ATOM 1543 C C . VAL A 1 208 ? 26.393 49.179 4.137 1.00 14.75 208 VAL A C 1
ATOM 1544 O O . VAL A 1 208 ? 27.608 49.177 3.946 1.00 15.52 208 VAL A O 1
ATOM 1548 N N . VAL A 1 209 ? 25.553 49.944 3.454 1.00 14.93 209 VAL A N 1
ATOM 1549 C CA . VAL A 1 209 ? 26.014 50.835 2.407 1.00 15.53 209 VAL A CA 1
ATOM 1550 C C . VAL A 1 209 ? 25.724 52.283 2.759 1.00 14.66 209 VAL A C 1
ATOM 1551 O O . VAL A 1 209 ? 24.627 52.608 3.208 1.00 14.32 209 VAL A O 1
ATOM 1555 N N . ILE A 1 210 ? 26.717 53.148 2.574 1.00 13.08 210 ILE A N 1
ATOM 1556 C CA . ILE A 1 210 ? 26.529 54.572 2.823 1.00 14.99 210 ILE A CA 1
ATOM 1557 C C . ILE A 1 210 ? 26.879 55.255 1.505 1.00 14.43 210 ILE A C 1
ATOM 1558 O O . ILE A 1 210 ? 28.042 55.317 1.121 1.00 14.20 210 ILE A O 1
ATOM 1563 N N . ASP A 1 211 ? 25.863 55.748 0.807 1.00 14.26 211 ASP A N 1
ATOM 1564 C CA . ASP A 1 211 ? 26.067 56.410 -0.477 1.00 14.43 211 ASP A CA 1
ATOM 1565 C C . ASP A 1 211 ? 25.256 57.703 -0.467 1.00 14.42 211 ASP A C 1
ATOM 1566 O O . ASP A 1 211 ? 24.032 57.654 -0.613 1.00 14.18 211 ASP A O 1
ATOM 1571 N N . SER A 1 212 ? 25.899 58.862 -0.304 1.00 14.67 212 SER A N 1
ATOM 1572 C CA . SER A 1 212 ? 27.345 59.051 -0.146 1.00 15.52 212 SER A CA 1
ATOM 1573 C C . SER A 1 212 ? 27.782 59.306 1.305 1.00 16.52 212 SER A C 1
ATOM 1574 O O . SER A 1 212 ? 27.005 59.777 2.136 1.00 16.62 212 SER A O 1
ATOM 1577 N N . LEU A 1 213 ? 29.042 59.006 1.601 1.00 15.73 213 LEU A N 1
ATOM 1578 C CA . LEU A 1 213 ? 29.574 59.191 2.945 1.00 15.38 213 LEU A CA 1
ATOM 1579 C C . LEU A 1 213 ? 29.791 60.657 3.317 1.00 15.92 213 LEU A C 1
ATOM 1580 O O . LEU A 1 213 ? 29.464 61.078 4.424 1.00 15.53 213 LEU A O 1
ATOM 1585 N N . THR A 1 214 ? 30.317 61.429 2.373 1.00 17.46 214 THR A N 1
ATOM 1586 C CA . THR A 1 214 ? 30.672 62.821 2.629 1.00 19.73 214 THR A CA 1
ATOM 1587 C C . THR A 1 214 ? 29.866 63.966 2.011 1.00 21.19 214 THR A C 1
ATOM 1588 O O . THR A 1 214 ? 30.051 65.119 2.403 1.00 20.40 214 THR A O 1
ATOM 1592 N N . SER A 1 215 ? 28.989 63.680 1.057 1.00 21.06 215 SER A N 1
ATOM 1593 C CA . SER A 1 215 ? 28.229 64.757 0.426 1.00 22.17 215 SER A CA 1
ATOM 1594 C C . SER A 1 215 ? 27.462 65.650 1.411 1.00 22.40 215 SER A C 1
ATOM 1595 O O . SER A 1 215 ? 27.479 66.877 1.275 1.00 24.12 215 SER A O 1
ATOM 1598 N N . THR A 1 216 ? 26.796 65.057 2.398 1.00 22.42 216 THR A N 1
ATOM 1599 C CA . THR A 1 216 ? 26.047 65.855 3.367 1.00 22.36 216 THR A CA 1
ATOM 1600 C C . THR A 1 216 ? 26.974 66.754 4.184 1.00 23.06 216 THR A C 1
ATOM 1601 O O . THR A 1 216 ? 26.753 67.961 4.288 1.00 21.17 216 THR A O 1
ATOM 1605 N N . PHE A 1 217 ? 28.013 66.159 4.760 1.00 21.60 217 PHE A N 1
ATOM 1606 C CA . PHE A 1 217 ? 28.967 66.908 5.566 1.00 21.32 217 PHE A CA 1
ATOM 1607 C C . PHE A 1 217 ? 29.611 68.058 4.800 1.00 23.27 217 PHE A C 1
ATOM 1608 O O . PHE A 1 217 ? 29.730 69.166 5.321 1.00 24.00 217 PHE A O 1
ATOM 1616 N N . ARG A 1 218 ? 30.029 67.797 3.565 1.00 24.59 218 ARG A N 1
ATOM 1617 C CA . ARG A 1 218 ? 30.680 68.830 2.773 1.00 28.88 218 ARG A CA 1
ATOM 1618 C C . ARG A 1 218 ? 29.754 70.013 2.508 1.00 30.17 218 ARG A C 1
ATOM 1619 O O . ARG A 1 218 ? 30.209 71.150 2.414 1.00 30.64 218 ARG A O 1
ATOM 1627 N N . ASN A 1 219 ? 28.455 69.753 2.405 1.00 31.18 219 ASN A N 1
ATOM 1628 C CA . ASN A 1 219 ? 27.499 70.827 2.150 1.00 33.44 219 ASN A CA 1
ATOM 1629 C C . ASN A 1 219 ? 27.109 71.601 3.403 1.00 33.01 219 ASN A C 1
ATOM 1630 O O . ASN A 1 219 ? 26.789 72.785 3.327 1.00 33.13 219 ASN A O 1
ATOM 1635 N N . GLU A 1 220 ? 27.142 70.937 4.553 1.00 32.27 220 GLU A N 1
ATOM 1636 C CA . GLU A 1 220 ? 26.746 71.570 5.808 1.00 33.89 220 GLU A CA 1
ATOM 1637 C C . GLU A 1 220 ? 27.849 72.350 6.518 1.00 35.62 220 GLU A C 1
ATOM 1638 O O . GLU A 1 220 ? 27.564 73.270 7.283 1.00 35.60 220 GLU A O 1
ATOM 1644 N N . TYR A 1 221 ? 29.100 71.978 6.270 1.00 37.56 221 TYR A N 1
ATOM 1645 C CA . TYR A 1 221 ? 30.243 72.639 6.892 1.00 40.82 221 TYR A CA 1
ATOM 1646 C C . TYR A 1 221 ? 31.201 73.109 5.800 1.00 43.87 221 TYR A C 1
ATOM 1647 O O . TYR A 1 221 ? 32.263 72.520 5.595 1.00 44.01 221 TYR A O 1
ATOM 1656 N N . THR A 1 222 ? 30.814 74.171 5.101 1.00 47.27 222 THR A N 1
ATOM 1657 C CA . THR A 1 222 ? 31.623 74.713 4.015 1.00 51.11 222 THR A CA 1
ATOM 1658 C C . THR A 1 222 ? 32.781 75.571 4.513 1.00 53.60 222 THR A C 1
ATOM 1659 O O . THR A 1 222 ? 33.924 75.398 4.081 1.00 53.90 222 THR A O 1
ATOM 1663 N N . GLY A 1 223 ? 32.481 76.497 5.418 1.00 55.62 223 GLY A N 1
ATOM 1664 C CA . GLY A 1 223 ? 33.514 77.364 5.950 1.00 59.10 223 GLY A CA 1
ATOM 1665 C C . GLY A 1 223 ? 34.710 76.590 6.467 1.00 60.95 223 GLY A C 1
ATOM 1666 O O . GLY A 1 223 ? 34.580 75.781 7.386 1.00 61.27 223 GLY A O 1
ATOM 1667 N N . ARG A 1 224 ? 35.878 76.833 5.877 1.00 62.55 224 ARG A N 1
ATOM 1668 C CA . ARG A 1 224 ? 37.096 76.150 6.300 1.00 63.79 224 ARG A CA 1
ATOM 1669 C C . ARG A 1 224 ? 37.494 76.608 7.699 1.00 63.52 224 ARG A C 1
ATOM 1670 O O . ARG A 1 224 ? 38.529 76.206 8.230 1.00 64.00 224 ARG A O 1
ATOM 1678 N N . GLY A 1 225 ? 36.653 77.457 8.283 1.00 63.02 225 GLY A N 1
ATOM 1679 C CA . GLY A 1 225 ? 36.886 77.947 9.627 1.00 62.27 225 GLY A CA 1
ATOM 1680 C C . GLY A 1 225 ? 35.934 77.205 10.543 1.00 61.42 225 GLY A C 1
ATOM 1681 O O . GLY A 1 225 ? 35.681 77.613 11.676 1.00 62.22 225 GLY A O 1
ATOM 1682 N N . LYS A 1 226 ? 35.400 76.103 10.025 1.00 60.55 226 LYS A N 1
ATOM 1683 C CA . LYS A 1 226 ? 34.463 75.256 10.753 1.00 59.35 226 LYS A CA 1
ATOM 1684 C C . LYS A 1 226 ? 34.794 73.803 10.415 1.00 57.85 226 LYS A C 1
ATOM 1685 O O . LYS A 1 226 ? 34.060 72.879 10.770 1.00 57.69 226 LYS A O 1
ATOM 1691 N N . LEU A 1 227 ? 35.917 73.623 9.726 1.00 55.82 227 LEU A N 1
ATOM 1692 C CA . LEU A 1 227 ? 36.393 72.312 9.305 1.00 53.11 227 LEU A CA 1
ATOM 1693 C C . LEU A 1 227 ? 36.556 71.335 10.468 1.00 51.17 227 LEU A C 1
ATOM 1694 O O . LEU A 1 227 ? 36.272 70.145 10.330 1.00 49.52 227 LEU A O 1
ATOM 1699 N N . ALA A 1 228 ? 37.017 71.834 11.611 1.00 48.96 228 ALA A N 1
ATOM 1700 C CA . ALA A 1 228 ? 37.205 70.986 12.785 1.00 46.75 228 ALA A CA 1
ATOM 1701 C C . ALA A 1 228 ? 35.867 70.376 13.191 1.00 44.83 228 ALA A C 1
ATOM 1702 O O . ALA A 1 228 ? 35.781 69.198 13.545 1.00 42.93 228 ALA A O 1
ATOM 1704 N N . GLU A 1 229 ? 34.828 71.200 13.137 1.00 43.35 229 GLU A N 1
ATOM 1705 C CA . GLU A 1 229 ? 33.472 70.794 13.482 1.00 42.50 229 GLU A CA 1
ATOM 1706 C C . GLU A 1 229 ? 33.070 69.617 12.592 1.00 39.83 229 GLU A C 1
ATOM 1707 O O . GLU A 1 229 ? 32.510 68.627 13.060 1.00 37.35 229 GLU A O 1
ATOM 1713 N N . ARG A 1 230 ? 33.373 69.734 11.303 1.00 37.36 230 ARG A N 1
ATOM 1714 C CA . ARG A 1 230 ? 33.036 68.695 10.339 1.00 36.76 230 ARG A CA 1
ATOM 1715 C C . ARG A 1 230 ? 33.812 67.402 10.575 1.00 35.50 230 ARG A C 1
ATOM 1716 O O . ARG A 1 230 ? 33.225 66.322 10.639 1.00 33.09 230 ARG A O 1
ATOM 1724 N N . GLN A 1 231 ? 35.128 67.511 10.713 1.00 34.11 231 GLN A N 1
ATOM 1725 C CA . GLN A 1 231 ? 35.958 66.331 10.925 1.00 32.93 231 GLN A CA 1
ATOM 1726 C C . GLN A 1 231 ? 35.580 65.561 12.186 1.00 31.85 231 GLN A C 1
ATOM 1727 O O . GLN A 1 231 ? 35.678 64.335 12.223 1.00 30.19 231 GLN A O 1
ATOM 1733 N N . GLN A 1 232 ? 35.142 66.273 13.218 1.00 30.96 232 GLN A N 1
ATOM 1734 C CA . GLN A 1 232 ? 34.747 65.624 14.463 1.00 30.95 232 GLN A CA 1
ATOM 1735 C C . GLN A 1 232 ? 33.505 64.760 14.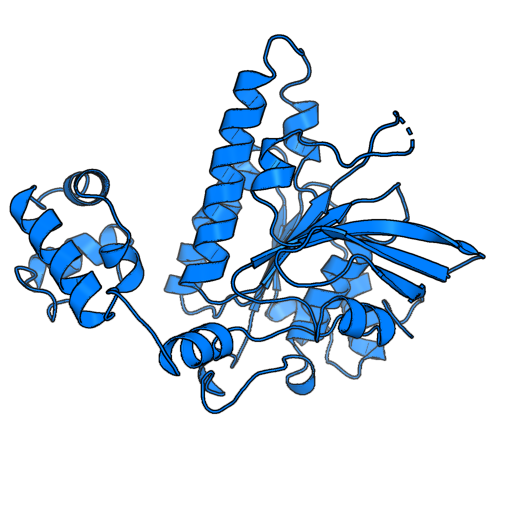260 1.00 29.34 232 GLN A C 1
ATOM 1736 O O . GLN A 1 232 ? 33.455 63.609 14.691 1.00 27.43 232 GLN A O 1
ATOM 1742 N N . LYS A 1 233 ? 32.500 65.335 13.610 1.00 27.03 233 LYS A N 1
ATOM 1743 C CA . LYS A 1 233 ? 31.244 64.641 13.360 1.00 25.81 233 LYS A CA 1
ATOM 1744 C C . LYS A 1 233 ? 31.489 63.461 12.427 1.00 24.31 233 LYS A C 1
ATOM 1745 O O . LYS A 1 233 ? 30.952 62.373 12.621 1.00 23.28 233 LYS A O 1
ATOM 1751 N N . LEU A 1 234 ? 32.315 63.691 11.415 1.00 22.52 234 LEU A N 1
ATOM 1752 C CA . LEU A 1 234 ? 32.652 62.663 10.444 1.00 23.80 234 LEU A CA 1
ATOM 1753 C C . LEU A 1 234 ? 33.377 61.530 11.171 1.00 22.63 234 LEU A C 1
ATOM 1754 O O . LEU A 1 234 ? 33.170 60.354 10.872 1.00 21.85 234 LEU A O 1
ATOM 1759 N N . GLY A 1 235 ? 34.212 61.893 12.143 1.00 21.70 235 GLY A N 1
ATOM 1760 C CA . GLY A 1 235 ? 34.948 60.898 12.907 1.00 22.02 235 GLY A CA 1
ATOM 1761 C C . GLY A 1 235 ? 34.045 60.002 13.737 1.00 21.25 235 GLY A C 1
ATOM 1762 O O . GLY A 1 235 ? 34.262 58.792 13.816 1.00 20.38 235 GLY A O 1
ATOM 1763 N N . ARG A 1 236 ? 33.035 60.593 14.370 1.00 20.52 236 ARG A N 1
ATOM 1764 C CA . ARG A 1 236 ? 32.095 59.822 15.177 1.00 20.38 236 ARG A CA 1
ATOM 1765 C C . ARG A 1 236 ? 31.301 58.878 14.283 1.00 17.91 236 ARG A C 1
ATOM 1766 O O . ARG A 1 236 ? 31.021 57.738 14.658 1.00 16.75 236 ARG A O 1
ATOM 1774 N N . H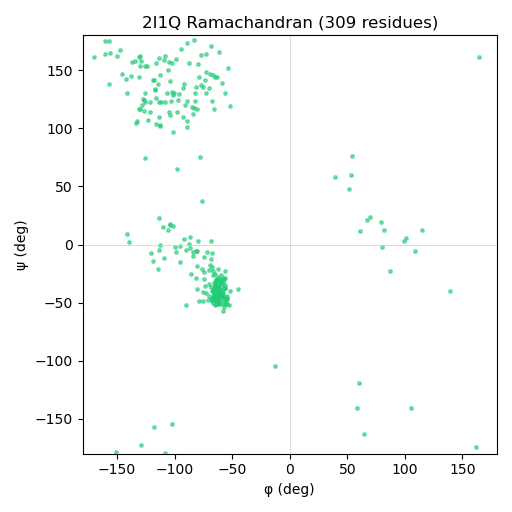IS A 1 237 ? 30.935 59.363 13.100 1.00 17.03 237 HIS A N 1
ATOM 1775 C CA . HIS A 1 237 ? 30.170 58.554 12.155 1.00 15.85 237 HIS A CA 1
ATOM 1776 C C . HIS A 1 237 ? 30.990 57.340 11.734 1.00 17.44 237 HIS A C 1
ATOM 1777 O O . HIS A 1 237 ? 30.495 56.214 11.745 1.00 17.00 237 HIS A O 1
ATOM 1784 N N . MET A 1 238 ? 32.246 57.582 11.366 1.00 17.39 238 MET A N 1
ATOM 1785 C CA . MET A 1 238 ? 33.150 56.518 10.937 1.00 19.66 238 MET A CA 1
ATOM 1786 C C . MET A 1 238 ? 33.377 55.504 12.049 1.00 18.97 238 MET A C 1
ATOM 1787 O O . MET A 1 238 ? 33.481 54.305 11.794 1.00 17.82 238 MET A O 1
ATOM 1792 N N . ALA A 1 239 ? 33.474 55.995 13.281 1.00 19.15 239 ALA A N 1
ATOM 1793 C CA . ALA A 1 239 ? 33.686 55.127 14.432 1.00 19.29 239 ALA A CA 1
ATOM 1794 C C . ALA A 1 239 ? 32.482 54.201 14.591 1.00 19.93 239 ALA A C 1
ATOM 1795 O O . ALA A 1 239 ? 32.629 53.016 14.889 1.00 20.05 239 ALA A O 1
ATOM 1797 N N . THR A 1 240 ? 31.288 54.745 14.384 1.00 19.99 240 THR A N 1
ATOM 1798 C CA . THR A 1 240 ? 30.074 53.950 14.492 1.00 18.71 240 THR A CA 1
ATOM 1799 C C . THR A 1 240 ? 30.070 52.871 13.405 1.00 17.33 240 THR A C 1
ATOM 1800 O O . THR A 1 240 ? 29.708 51.726 13.661 1.00 18.18 240 THR A O 1
ATOM 1804 N N . LEU A 1 241 ? 30.484 53.239 12.196 1.00 15.45 241 LEU A N 1
ATOM 1805 C CA . LEU A 1 241 ? 30.522 52.290 11.089 1.00 15.97 241 LEU A CA 1
ATOM 1806 C C . LEU A 1 241 ? 31.531 51.176 11.345 1.00 15.47 241 LEU A C 1
ATOM 1807 O O . LEU A 1 241 ? 31.244 50.005 11.097 1.00 15.02 241 LEU A O 1
ATOM 1812 N N . ASN A 1 242 ? 32.710 51.528 11.850 1.00 14.51 242 ASN A N 1
ATOM 1813 C CA . ASN A 1 242 ? 33.718 50.512 12.126 1.00 16.12 242 ASN A CA 1
ATOM 1814 C C . ASN A 1 242 ? 33.291 49.558 13.235 1.00 17.16 242 ASN A C 1
ATOM 1815 O O . ASN A 1 242 ? 33.473 48.345 13.123 1.00 17.81 242 ASN A O 1
ATOM 1820 N N . LYS A 1 243 ? 32.727 50.098 14.309 1.00 19.26 243 LYS A N 1
ATOM 1821 C CA . LYS A 1 243 ? 32.296 49.244 15.407 1.00 20.12 243 LYS A CA 1
ATOM 1822 C C . LYS A 1 243 ? 31.178 48.327 14.925 1.00 20.45 243 LYS A C 1
ATOM 1823 O O . LYS A 1 243 ? 31.128 47.153 15.277 1.00 19.72 243 LYS A O 1
ATOM 1829 N N . LEU A 1 244 ? 30.296 48.884 14.103 1.00 20.48 244 LEU A N 1
ATOM 1830 C CA . LEU A 1 244 ? 29.160 48.169 13.527 1.00 21.55 244 LEU A CA 1
ATOM 1831 C C . LEU A 1 244 ? 29.661 46.961 12.730 1.00 21.38 244 LEU A C 1
ATOM 1832 O O . LEU A 1 244 ? 29.154 45.845 12.875 1.00 18.67 244 LEU A O 1
ATOM 1837 N N . ALA A 1 245 ? 30.664 47.196 11.887 1.00 18.88 245 ALA A N 1
ATOM 1838 C CA . ALA A 1 245 ? 31.244 46.142 11.064 1.00 19.15 245 ALA A CA 1
ATOM 1839 C C . ALA A 1 245 ? 31.822 45.006 11.909 1.00 19.82 245 ALA A C 1
ATOM 1840 O O . ALA A 1 245 ? 31.669 43.827 11.572 1.00 19.96 245 ALA A O 1
ATOM 1842 N N . ASP A 1 246 ? 32.486 45.362 13.004 1.00 19.09 246 ASP A N 1
ATOM 1843 C CA . ASP A 1 246 ? 33.102 44.360 13.870 1.00 20.56 246 ASP A CA 1
ATOM 1844 C C . ASP A 1 246 ? 32.120 43.593 14.740 1.00 21.53 246 ASP A C 1
ATOM 1845 O O . ASP A 1 246 ? 32.170 42.366 14.801 1.00 19.92 246 ASP A O 1
ATOM 1850 N N . LEU A 1 247 ? 31.238 44.315 15.419 1.00 22.57 247 LEU A N 1
ATOM 1851 C CA . LEU A 1 247 ? 30.267 43.683 16.305 1.00 25.92 247 LEU A CA 1
ATOM 1852 C C . LEU A 1 247 ? 29.247 42.802 15.601 1.00 25.19 247 LEU A C 1
ATOM 1853 O O . LEU A 1 247 ? 28.810 41.796 16.152 1.00 25.72 247 LEU A O 1
ATOM 1858 N N . PHE A 1 248 ? 28.872 43.167 14.382 1.00 23.72 248 PHE A N 1
ATOM 1859 C CA . PHE A 1 248 ? 27.874 42.390 13.656 1.00 22.57 248 PHE A CA 1
ATOM 1860 C C . PHE A 1 248 ? 28.454 41.623 12.475 1.00 21.06 248 PHE A C 1
ATOM 1861 O O . PHE A 1 248 ? 27.714 41.143 11.612 1.00 20.41 248 PHE A O 1
ATOM 1869 N N . ASN A 1 249 ? 29.778 41.507 12.446 1.00 18.12 249 ASN A N 1
ATOM 1870 C CA . ASN A 1 249 ? 30.475 40.799 11.378 1.00 18.76 249 ASN A CA 1
ATOM 1871 C C . ASN A 1 249 ? 29.846 41.070 10.013 1.00 19.71 249 ASN A C 1
ATOM 1872 O O . ASN A 1 249 ? 29.414 40.149 9.323 1.00 18.38 249 ASN A O 1
ATOM 1877 N N . CYS A 1 250 ? 29.784 42.334 9.614 1.00 20.92 250 CYS A N 1
ATOM 1878 C CA . CYS A 1 250 ? 29.202 42.632 8.318 1.00 20.87 250 CYS A CA 1
ATOM 1879 C C . CYS A 1 250 ? 30.112 43.535 7.519 1.00 19.24 250 CYS A C 1
ATOM 1880 O O . CYS A 1 250 ? 31.025 44.153 8.066 1.00 16.48 250 CYS A O 1
ATOM 1883 N N . VAL A 1 251 ? 29.899 43.590 6.213 1.00 17.79 251 VAL A N 1
ATOM 1884 C CA . VAL A 1 251 ? 30.748 44.450 5.418 1.00 18.31 251 VAL A CA 1
ATOM 1885 C C . VAL A 1 251 ? 30.077 45.805 5.330 1.00 17.23 251 VAL A C 1
ATOM 1886 O O . VAL A 1 251 ? 28.857 45.910 5.204 1.00 17.43 251 VAL A O 1
ATOM 1890 N N . VAL A 1 252 ? 30.887 46.841 5.459 1.00 14.77 252 VAL A N 1
ATOM 1891 C CA . VAL A 1 252 ? 30.401 48.203 5.379 1.00 13.53 252 VAL A CA 1
ATOM 1892 C C . VAL A 1 252 ? 31.071 48.820 4.166 1.00 13.58 252 VAL A C 1
ATOM 1893 O O . VAL A 1 252 ? 32.294 48.778 4.041 1.00 14.53 252 VAL A O 1
ATOM 1897 N N . LEU A 1 253 ? 30.258 49.361 3.265 1.00 12.98 253 LEU A N 1
ATOM 1898 C CA . LEU A 1 253 ? 30.754 49.993 2.055 1.00 13.35 253 LEU A CA 1
ATOM 1899 C C . LEU A 1 253 ? 30.324 51.448 2.070 1.00 14.46 253 LEU A C 1
ATOM 1900 O O . LEU A 1 253 ? 29.220 51.767 2.505 1.00 12.70 253 LEU A O 1
ATOM 1905 N N . VAL A 1 254 ? 31.204 52.329 1.612 1.00 13.32 254 VAL A N 1
ATOM 1906 C CA . VAL A 1 254 ? 30.879 53.744 1.549 1.00 14.85 254 VAL A CA 1
ATOM 1907 C C . VAL A 1 254 ? 31.400 54.290 0.228 1.00 15.66 254 VAL A C 1
ATOM 1908 O O . VAL A 1 254 ? 32.429 53.832 -0.277 1.00 15.54 254 VAL A O 1
ATOM 1912 N N . THR A 1 255 ? 30.667 55.237 -0.350 1.00 14.03 255 THR A N 1
ATOM 1913 C CA . THR A 1 255 ? 31.100 55.866 -1.591 1.00 14.22 255 THR A CA 1
ATOM 1914 C C . THR A 1 255 ? 31.594 57.253 -1.188 1.00 13.63 255 THR A C 1
ATOM 1915 O O . THR A 1 255 ? 31.198 57.782 -0.150 1.00 14.93 255 THR A O 1
ATOM 1919 N N . ASN A 1 256 ? 32.457 57.841 -2.003 1.00 14.34 256 ASN A N 1
ATOM 1920 C CA . ASN A 1 256 ? 32.998 59.155 -1.690 1.00 15.88 256 ASN A CA 1
ATOM 1921 C C . ASN A 1 256 ? 33.207 59.935 -2.983 1.00 15.66 256 ASN A C 1
ATOM 1922 O O . ASN A 1 256 ? 33.511 59.355 -4.026 1.00 15.29 256 ASN A O 1
ATOM 1927 N N . GLN A 1 257 ? 33.019 61.248 -2.921 1.00 18.48 257 GLN A N 1
ATOM 1928 C CA . GLN A 1 257 ? 33.203 62.078 -4.103 1.00 20.46 257 GLN A CA 1
ATOM 1929 C C . GLN A 1 257 ? 34.661 62.523 -4.149 1.00 21.36 257 GLN A C 1
ATOM 1930 O O . GLN A 1 257 ? 35.424 62.263 -3.214 1.00 20.04 257 GLN A O 1
ATOM 1936 N N . VAL A 1 258 ? 35.052 63.180 -5.235 1.00 20.37 258 VAL A N 1
ATOM 1937 C CA . VAL A 1 258 ? 36.428 63.637 -5.376 1.00 23.26 258 VAL A CA 1
ATOM 1938 C C . VAL A 1 258 ? 36.521 65.112 -5.757 1.00 26.14 258 VAL A C 1
ATOM 1939 O O . VAL A 1 258 ? 35.574 65.691 -6.298 1.00 24.89 258 VAL A O 1
ATOM 1943 N N . SER A 1 259 ? 37.675 65.707 -5.463 1.00 27.12 259 SER A N 1
ATOM 1944 C CA . SER A 1 259 ? 37.947 67.105 -5.781 1.00 32.25 259 SER A CA 1
ATOM 1945 C C . SER A 1 259 ? 39.304 67.167 -6.482 1.00 34.86 259 SER A C 1
ATOM 1946 O O . SER A 1 259 ? 40.101 66.233 -6.385 1.00 34.92 259 SER A O 1
ATOM 1949 N N . ALA A 1 260 ? 39.564 68.262 -7.188 1.00 39.27 260 ALA A N 1
ATOM 1950 C CA . ALA A 1 260 ? 40.827 68.422 -7.905 1.00 44.08 260 ALA A CA 1
ATOM 1951 C C . ALA A 1 260 ? 42.004 68.676 -6.965 1.00 47.42 260 ALA A C 1
ATOM 1952 O O . ALA A 1 260 ? 41.820 69.012 -5.794 1.00 48.31 260 ALA A O 1
ATOM 1954 N N . LYS A 1 261 ? 43.212 68.507 -7.495 1.00 50.86 261 LYS A N 1
ATOM 1955 C CA . LYS A 1 261 ? 44.444 68.716 -6.737 1.00 53.68 261 LYS A CA 1
ATOM 1956 C C . LYS A 1 261 ? 44.453 67.887 -5.457 1.00 54.08 261 LYS A C 1
ATOM 1957 O O . LYS A 1 261 ? 44.618 66.668 -5.497 1.00 54.30 261 LYS A O 1
ATOM 1963 N N . ALA A 1 269 ? 45.746 63.189 -9.636 1.00 51.38 269 ALA A N 1
ATOM 1964 C CA . ALA A 1 269 ? 45.176 64.531 -9.693 1.00 51.55 269 ALA A CA 1
ATOM 1965 C C . ALA A 1 269 ? 44.036 64.684 -8.691 1.00 50.85 269 ALA A C 1
ATOM 1966 O O . ALA A 1 269 ? 44.017 65.622 -7.891 1.00 51.37 269 ALA A O 1
ATOM 1968 N N . GLU A 1 270 ? 43.087 63.756 -8.737 1.00 49.47 270 GLU A N 1
ATOM 1969 C CA . GLU A 1 270 ? 41.949 63.798 -7.832 1.00 47.01 270 GLU A CA 1
ATOM 1970 C C . GLU A 1 270 ? 42.221 63.093 -6.513 1.00 44.42 270 GLU A C 1
ATOM 1971 O O . GLU A 1 270 ? 43.082 62.216 -6.420 1.00 43.57 270 GLU A O 1
ATOM 1977 N N . GLN A 1 271 ? 41.476 63.497 -5.492 1.00 40.69 271 GLN A N 1
ATOM 1978 C CA . GLN A 1 271 ? 41.599 62.920 -4.165 1.00 38.12 271 GLN A CA 1
ATOM 1979 C C . GLN A 1 271 ? 40.207 62.836 -3.557 1.00 35.13 271 GLN A C 1
ATOM 1980 O O . GLN A 1 271 ? 39.376 63.724 -3.762 1.00 32.71 271 GLN A O 1
ATOM 1986 N N . ALA A 1 272 ? 39.945 61.760 -2.826 1.00 31.41 272 ALA A N 1
ATOM 1987 C CA . ALA A 1 272 ? 38.649 61.590 -2.190 1.00 29.35 272 ALA A CA 1
ATOM 1988 C C . ALA A 1 272 ? 38.514 62.697 -1.154 1.00 28.25 272 ALA A C 1
ATOM 1989 O O . ALA A 1 272 ? 39.500 63.091 -0.529 1.00 26.52 272 ALA A O 1
ATOM 1991 N N . ILE A 1 273 ? 37.304 63.213 -0.979 1.00 26.90 273 ILE A N 1
ATOM 1992 C CA . ILE A 1 273 ? 37.097 64.272 0.000 1.00 27.84 273 ILE A CA 1
ATOM 1993 C C . ILE A 1 273 ? 36.911 63.662 1.384 1.00 27.00 273 ILE A C 1
ATOM 1994 O O . ILE A 1 273 ? 36.889 62.439 1.531 1.00 25.54 273 ILE A O 1
ATOM 1999 N N . GLY A 1 274 ? 36.802 64.510 2.400 1.00 25.84 274 GLY A N 1
ATOM 2000 C CA . GLY A 1 274 ? 36.616 64.006 3.749 1.00 26.45 274 GLY A CA 1
ATOM 2001 C C . GLY A 1 274 ? 37.823 64.168 4.655 1.00 25.41 274 GLY A C 1
ATOM 2002 O O . GLY A 1 274 ? 37.759 63.863 5.845 1.00 25.87 274 GLY A O 1
ATOM 2003 N N . GLY A 1 275 ? 38.931 64.632 4.089 1.00 24.60 275 GLY A N 1
ATOM 2004 C CA . GLY A 1 275 ? 40.130 64.844 4.878 1.00 24.66 275 GLY A CA 1
ATOM 2005 C C . GLY A 1 275 ? 40.788 63.619 5.489 1.00 24.83 275 GLY A C 1
ATOM 2006 O O . GLY A 1 275 ? 40.528 62.481 5.090 1.00 22.53 275 GLY A O 1
ATOM 2007 N N . HIS A 1 276 ? 41.648 63.869 6.473 1.00 24.84 276 HIS A N 1
ATOM 2008 C CA . HIS A 1 276 ? 42.394 62.817 7.155 1.00 25.63 276 HIS A CA 1
ATOM 2009 C C . HIS A 1 276 ? 41.550 61.781 7.893 1.00 24.39 276 HIS A C 1
ATOM 2010 O O . HIS A 1 276 ? 41.845 60.588 7.837 1.00 25.04 276 HIS A O 1
ATOM 2017 N N . ILE A 1 277 ? 40.514 62.228 8.591 1.00 23.42 277 ILE A N 1
ATOM 2018 C CA . ILE A 1 277 ? 39.683 61.302 9.349 1.00 23.15 277 ILE A CA 1
ATOM 2019 C C . ILE A 1 277 ? 39.127 60.158 8.502 1.00 22.70 277 ILE A C 1
ATOM 2020 O O . ILE A 1 277 ? 39.181 58.993 8.909 1.00 19.46 277 ILE A O 1
ATOM 2025 N N . VAL A 1 278 ? 38.590 60.484 7.331 1.00 21.49 278 VAL A N 1
ATOM 2026 C CA . VAL A 1 278 ? 38.038 59.461 6.448 1.00 21.65 278 VAL A CA 1
ATOM 2027 C C . VAL A 1 278 ? 39.150 58.519 6.017 1.00 20.84 278 VAL A C 1
ATOM 2028 O O . VAL A 1 278 ? 38.990 57.298 6.048 1.00 20.04 278 VAL A O 1
ATOM 2032 N N . GLY A 1 279 ? 40.280 59.094 5.618 1.00 20.06 279 GLY A N 1
ATOM 2033 C CA . GLY A 1 279 ? 41.403 58.278 5.201 1.00 18.54 279 GLY A CA 1
ATOM 2034 C C . GLY A 1 279 ? 41.814 57.298 6.287 1.00 17.20 279 GLY A C 1
ATOM 2035 O O . GLY A 1 279 ? 42.006 56.116 6.014 1.00 16.91 279 GLY A O 1
ATOM 2036 N N . HIS A 1 280 ? 41.947 57.781 7.520 1.00 16.10 280 HIS A N 1
ATOM 2037 C CA . HIS A 1 280 ? 42.346 56.909 8.622 1.00 17.76 280 HIS A CA 1
ATOM 2038 C C . HIS A 1 280 ? 41.296 55.834 8.907 1.00 17.09 280 HIS A C 1
ATOM 2039 O O . HIS A 1 280 ? 41.615 54.648 8.962 1.00 14.89 280 HIS A O 1
ATOM 2046 N N . ALA A 1 281 ? 40.045 56.259 9.080 1.00 17.01 281 ALA A N 1
ATOM 2047 C CA . ALA A 1 281 ? 38.947 55.351 9.407 1.00 16.71 281 ALA A CA 1
ATOM 2048 C C . ALA A 1 281 ? 38.619 54.278 8.361 1.00 17.80 281 ALA A C 1
ATOM 2049 O O . ALA A 1 281 ? 38.271 53.146 8.716 1.00 17.27 281 ALA A O 1
ATOM 2051 N N . ALA A 1 282 ? 38.713 54.622 7.081 1.00 16.80 282 ALA A N 1
ATOM 2052 C CA . ALA A 1 282 ? 38.437 53.642 6.033 1.00 16.06 282 ALA A CA 1
ATOM 2053 C C . ALA A 1 282 ? 39.480 52.531 6.147 1.00 17.16 282 ALA A C 1
ATOM 2054 O O . ALA A 1 282 ? 40.626 52.801 6.484 1.00 14.74 282 ALA A O 1
ATOM 2056 N N . THR A 1 283 ? 39.090 51.289 5.875 1.00 15.44 283 THR A N 1
ATOM 2057 C CA . THR A 1 283 ? 40.037 50.176 5.943 1.00 14.70 283 THR A CA 1
ATOM 2058 C C . THR A 1 283 ? 40.684 50.009 4.571 1.00 15.57 283 THR A C 1
ATOM 2059 O O . THR A 1 283 ? 41.913 49.953 4.454 1.00 15.17 283 THR A O 1
ATOM 2063 N N . PHE A 1 284 ? 39.841 49.911 3.543 1.00 14.50 284 PHE A N 1
ATOM 2064 C CA . PHE A 1 284 ? 40.288 49.772 2.158 1.00 15.74 284 PHE A CA 1
ATOM 2065 C C . PHE A 1 284 ? 39.852 51.025 1.411 1.00 14.28 284 PHE A C 1
ATOM 2066 O O . PHE A 1 284 ? 38.730 51.500 1.604 1.00 14.79 284 PHE A O 1
ATOM 2074 N N . ARG A 1 285 ? 40.724 51.560 0.562 1.00 13.72 285 ARG A N 1
ATOM 2075 C CA . ARG A 1 285 ? 40.376 52.746 -0.214 1.00 15.23 285 ARG A CA 1
ATOM 2076 C C . ARG A 1 285 ? 40.591 52.499 -1.701 1.00 15.92 285 ARG A C 1
ATOM 2077 O O . ARG A 1 285 ? 41.653 52.029 -2.115 1.00 14.61 285 ARG A O 1
ATOM 2085 N N . PHE A 1 286 ? 39.576 52.825 -2.496 1.00 14.13 286 PHE A N 1
ATOM 2086 C CA . PHE A 1 286 ? 39.638 52.665 -3.943 1.00 16.24 286 PHE A CA 1
ATOM 2087 C C . PHE A 1 286 ? 39.345 53.973 -4.656 1.00 16.94 286 PHE A C 1
ATOM 2088 O O . PHE A 1 286 ? 38.649 54.842 -4.131 1.00 14.70 286 PHE A O 1
ATOM 2096 N N . PHE A 1 287 ? 39.888 54.088 -5.861 1.00 17.10 287 PHE A N 1
ATOM 2097 C CA . PHE A 1 287 ? 39.624 55.209 -6.747 1.00 20.54 287 PHE A CA 1
ATOM 2098 C C . PHE A 1 287 ? 39.053 54.478 -7.952 1.00 21.64 287 PHE A C 1
ATOM 2099 O O . PHE A 1 287 ? 39.708 53.584 -8.489 1.00 23.75 287 PHE A O 1
ATOM 2107 N N . VAL A 1 288 ? 37.837 54.814 -8.365 1.00 19.32 288 VAL A N 1
ATOM 2108 C CA . VAL A 1 288 ? 37.267 54.161 -9.539 1.00 19.88 288 VAL A CA 1
ATOM 2109 C C . VAL A 1 288 ? 37.373 55.142 -10.708 1.00 21.54 288 VAL A C 1
ATOM 2110 O O . VAL A 1 288 ? 36.901 56.275 -10.614 1.00 20.04 288 VAL A O 1
ATOM 2114 N N . ARG A 1 289 ? 38.017 54.713 -11.790 1.00 21.99 289 ARG A N 1
ATOM 2115 C CA . ARG A 1 289 ? 38.186 55.559 -12.969 1.00 24.63 289 ARG A CA 1
ATOM 2116 C C . ARG A 1 289 ? 37.403 55.002 -14.147 1.00 24.13 289 ARG A C 1
ATOM 2117 O O . ARG A 1 289 ? 37.064 53.821 -14.178 1.00 20.32 289 ARG A O 1
ATOM 2125 N N . LYS A 1 290 ? 37.141 55.858 -15.128 1.00 24.43 290 LYS A N 1
ATOM 2126 C CA . LYS A 1 290 ? 36.401 55.442 -16.307 1.00 26.78 290 LYS A CA 1
ATOM 2127 C C . LYS A 1 290 ? 37.321 55.200 -17.497 1.00 28.64 290 LYS A C 1
ATOM 2128 O O . LYS A 1 290 ? 38.189 56.019 -17.806 1.00 28.74 290 LYS A O 1
ATOM 2134 N N . GLY A 1 291 ? 37.135 54.055 -18.146 1.00 30.04 291 GLY A N 1
ATOM 2135 C CA . GLY A 1 291 ? 37.929 53.721 -19.312 1.00 32.44 291 GLY A CA 1
ATOM 2136 C C . GLY A 1 291 ? 37.060 53.970 -20.528 1.00 33.34 291 GLY A C 1
ATOM 2137 O O . GLY A 1 291 ? 36.139 54.781 -20.466 1.00 33.77 291 GLY A O 1
ATOM 2138 N N . LYS A 1 292 ? 37.332 53.276 -21.626 1.00 34.69 292 LYS A N 1
ATOM 2139 C CA . LYS A 1 292 ? 36.544 53.449 -22.841 1.00 36.35 292 LYS A CA 1
ATOM 2140 C C . LYS A 1 292 ? 35.163 52.813 -22.698 1.00 34.66 292 LYS A C 1
ATOM 2141 O O . LYS A 1 292 ? 35.040 51.662 -22.281 1.00 34.73 292 LYS A O 1
ATOM 2147 N N . GLY A 1 293 ? 34.128 53.573 -23.039 1.00 33.58 293 GLY A N 1
ATOM 2148 C CA . GLY A 1 293 ? 32.771 53.061 -22.958 1.00 32.55 293 GLY A CA 1
ATOM 2149 C C . GLY A 1 293 ? 32.335 52.626 -21.573 1.00 30.72 293 GLY A C 1
ATOM 2150 O O . GLY A 1 293 ? 32.304 53.432 -20.641 1.00 31.10 293 GLY A O 1
ATOM 2151 N N . ASP A 1 294 ? 31.992 51.349 -21.432 1.00 28.86 294 ASP A N 1
ATOM 2152 C CA . ASP A 1 294 ? 31.549 50.831 -20.144 1.00 28.30 294 ASP A CA 1
ATOM 2153 C C . ASP A 1 294 ? 32.681 50.262 -19.295 1.00 26.45 294 ASP A C 1
ATOM 2154 O O . ASP A 1 294 ? 32.435 49.712 -18.220 1.00 24.34 294 ASP A O 1
ATOM 2159 N N . LYS A 1 295 ? 33.915 50.394 -19.779 1.00 25.29 295 LYS A N 1
ATOM 2160 C CA . LYS A 1 295 ? 35.084 49.901 -19.053 1.00 26.23 295 LYS A CA 1
ATOM 2161 C C . LYS A 1 295 ? 35.400 50.790 -17.857 1.00 24.37 295 LYS A C 1
ATOM 2162 O O . LYS A 1 295 ? 35.288 52.012 -17.928 1.00 23.53 295 LYS A O 1
ATOM 2168 N N . ARG A 1 296 ? 35.798 50.162 -16.756 1.00 23.77 296 ARG A N 1
ATOM 2169 C CA . ARG A 1 296 ? 36.139 50.885 -15.540 1.00 21.69 296 ARG A CA 1
ATOM 2170 C C . ARG A 1 296 ? 37.402 50.287 -14.939 1.00 21.25 296 ARG A C 1
ATOM 2171 O O . ARG A 1 296 ? 37.738 49.136 -15.201 1.00 20.32 296 ARG A O 1
ATOM 2179 N N . VAL A 1 297 ? 38.098 51.085 -14.138 1.00 20.56 297 VAL A N 1
ATOM 2180 C CA . VAL A 1 297 ? 39.308 50.635 -13.466 1.00 21.15 297 VAL A CA 1
ATOM 2181 C C . VAL A 1 297 ? 39.201 50.978 -11.985 1.00 20.96 297 VAL A C 1
ATOM 2182 O O . VAL A 1 297 ? 39.119 52.151 -11.621 1.00 22.60 297 VAL A O 1
ATOM 2186 N N . ALA A 1 298 ? 39.181 49.952 -11.140 1.00 19.46 298 ALA A N 1
ATOM 2187 C CA . ALA A 1 298 ? 39.118 50.148 -9.695 1.00 18.91 298 ALA A CA 1
ATOM 2188 C C . ALA A 1 298 ? 40.547 50.029 -9.200 1.00 19.25 298 ALA A C 1
ATOM 2189 O O . ALA A 1 298 ? 41.157 48.959 -9.291 1.00 19.48 298 ALA A O 1
ATOM 2191 N N . LYS A 1 299 ? 41.081 51.131 -8.691 1.00 18.35 299 LYS A N 1
ATOM 2192 C CA . LYS A 1 299 ? 42.446 51.157 -8.189 1.00 17.65 299 LYS A CA 1
ATOM 2193 C C . LYS A 1 299 ? 42.478 51.132 -6.668 1.00 17.16 299 LYS A C 1
ATOM 2194 O O . LYS A 1 299 ? 42.058 52.090 -6.021 1.00 14.07 299 LYS A O 1
ATOM 2200 N N . LEU A 1 300 ? 42.958 50.029 -6.103 1.00 15.76 300 LEU A N 1
ATOM 2201 C CA . LEU A 1 300 ? 43.077 49.910 -4.654 1.00 16.09 300 LEU A CA 1
ATOM 2202 C C . LEU A 1 300 ? 44.362 50.644 -4.292 1.00 17.17 300 LEU A C 1
ATOM 2203 O O . LEU A 1 300 ? 45.443 50.240 -4.735 1.00 16.94 300 LEU A O 1
ATOM 2208 N N . TYR A 1 301 ? 44.264 51.723 -3.516 1.00 15.85 301 TYR A N 1
ATOM 2209 C CA . TYR A 1 301 ? 45.475 52.443 -3.150 1.00 15.92 301 TYR A CA 1
ATOM 2210 C C . TYR A 1 301 ? 45.825 52.392 -1.669 1.00 16.09 301 TYR A C 1
ATOM 2211 O O . TYR A 1 301 ? 46.860 52.913 -1.260 1.00 14.45 301 TYR A O 1
ATOM 2220 N N . ASP A 1 302 ? 44.958 51.795 -0.855 1.00 16.05 302 ASP A N 1
ATOM 2221 C CA . ASP A 1 302 ? 45.290 51.635 0.557 1.00 15.34 302 ASP A CA 1
ATOM 2222 C C . ASP A 1 302 ? 44.510 50.494 1.181 1.00 14.65 302 ASP A C 1
ATOM 2223 O O . ASP A 1 302 ? 43.316 50.314 0.922 1.00 14.34 302 ASP A O 1
ATOM 2228 N N . SER A 1 303 ? 45.217 49.724 1.997 1.00 13.61 303 SER A N 1
ATOM 2229 C CA . SER A 1 303 ? 44.662 48.580 2.709 1.00 14.20 303 SER A CA 1
ATOM 2230 C C . SER A 1 303 ? 45.758 48.183 3.687 1.00 14.92 303 SER A C 1
ATOM 2231 O O . SER A 1 303 ? 46.917 48.560 3.510 1.00 14.50 303 SER A O 1
ATOM 2234 N N . PRO A 1 304 ? 45.412 47.420 4.731 1.00 13.98 304 PRO A N 1
ATOM 2235 C CA . PRO A 1 304 ? 46.452 47.035 5.682 1.00 16.32 304 PRO A CA 1
ATOM 2236 C C . PRO A 1 304 ? 47.333 45.853 5.277 1.00 16.50 304 PRO A C 1
ATOM 2237 O O . PRO A 1 304 ? 48.435 45.702 5.804 1.00 15.99 304 PRO A O 1
ATOM 2241 N N . HIS A 1 305 ? 46.882 45.037 4.328 1.00 16.23 305 HIS A N 1
ATOM 2242 C CA . HIS A 1 305 ? 47.672 43.862 3.964 1.00 19.25 305 HIS A CA 1
ATOM 2243 C C . HIS A 1 305 ? 47.755 43.506 2.486 1.00 19.54 305 HIS A C 1
ATOM 2244 O O . HIS A 1 305 ? 48.382 42.508 2.133 1.00 17.23 305 HIS A O 1
ATOM 2251 N N . LEU A 1 306 ? 47.137 44.304 1.623 1.00 17.64 306 LEU A N 1
ATOM 2252 C CA . LEU A 1 306 ? 47.162 44.016 0.197 1.00 19.63 306 LEU A CA 1
ATOM 2253 C C . LEU A 1 306 ? 47.958 45.052 -0.576 1.00 19.35 306 LEU A C 1
ATOM 2254 O O . LEU A 1 306 ? 47.970 46.233 -0.231 1.00 20.30 306 LEU A O 1
ATOM 2259 N N . PRO A 1 307 ? 48.639 44.618 -1.643 1.00 20.37 307 PRO A N 1
ATOM 2260 C CA . PRO A 1 307 ? 49.430 45.545 -2.449 1.00 19.57 307 PRO A CA 1
ATOM 2261 C C . PRO A 1 307 ? 48.500 46.432 -3.266 1.00 19.93 307 PRO A C 1
ATOM 2262 O O . PRO A 1 307 ? 47.402 46.003 -3.635 1.00 19.10 307 PRO A O 1
ATOM 2266 N N . ASP A 1 308 ? 48.923 47.665 -3.526 1.00 18.75 308 ASP A N 1
ATOM 2267 C CA . ASP A 1 308 ? 48.123 48.570 -4.341 1.00 18.82 308 ASP A CA 1
ATOM 2268 C C . ASP A 1 308 ? 47.978 47.848 -5.671 1.00 19.97 308 ASP A C 1
ATOM 2269 O O . ASP A 1 308 ? 48.935 47.244 -6.150 1.00 17.73 308 ASP A O 1
ATOM 2274 N N . ALA A 1 309 ? 46.792 47.893 -6.267 1.00 19.18 309 ALA A N 1
ATOM 2275 C CA . ALA A 1 309 ? 46.582 47.201 -7.533 1.00 19.67 309 ALA A CA 1
ATOM 2276 C C . ALA A 1 309 ? 45.366 47.733 -8.278 1.00 19.34 309 ALA A C 1
ATOM 2277 O O . ALA A 1 309 ? 44.524 48.417 -7.702 1.00 17.05 309 ALA A O 1
ATOM 2279 N N . GLU A 1 310 ? 45.285 47.417 -9.566 1.00 19.70 310 GLU A N 1
ATOM 2280 C CA . GLU A 1 310 ? 44.171 47.859 -10.395 1.00 20.55 310 GLU A CA 1
ATOM 2281 C C . GLU A 1 310 ? 43.381 46.677 -10.928 1.00 21.18 310 GLU A C 1
ATOM 2282 O O . GLU A 1 310 ? 43.950 45.640 -11.287 1.00 18.40 310 GLU A O 1
ATOM 2288 N N . ALA A 1 311 ? 42.062 46.843 -10.965 1.00 19.27 311 ALA A N 1
ATOM 2289 C CA . ALA A 1 311 ? 41.162 45.813 -11.457 1.00 19.56 311 ALA A CA 1
ATOM 2290 C C . ALA A 1 311 ? 40.286 46.422 -12.537 1.00 19.80 311 ALA A C 1
ATOM 2291 O O . ALA A 1 311 ? 39.625 47.436 -12.310 1.00 18.36 311 ALA A O 1
ATOM 2293 N N . ILE A 1 312 ? 40.296 45.810 -13.714 1.00 20.31 312 ILE A N 1
ATOM 2294 C CA . ILE A 1 312 ? 39.487 46.289 -14.824 1.00 21.12 312 ILE A CA 1
ATOM 2295 C C . ILE A 1 312 ? 38.148 45.559 -14.811 1.00 21.02 312 ILE A C 1
ATOM 2296 O O . ILE A 1 312 ? 38.100 44.346 -14.639 1.00 20.86 312 ILE A O 1
ATOM 2301 N N . PHE A 1 313 ? 37.061 46.299 -14.980 1.00 21.10 313 PHE A N 1
ATOM 2302 C CA . PHE A 1 313 ? 35.744 45.686 -15.008 1.00 20.66 313 PHE A CA 1
ATOM 2303 C C . PHE A 1 313 ? 34.828 46.523 -15.887 1.00 20.12 313 PHE A C 1
ATOM 2304 O O . PHE A 1 313 ? 35.260 47.514 -16.475 1.00 20.19 313 PHE A O 1
ATOM 2312 N N . ARG A 1 314 ? 33.572 46.117 -15.995 1.00 20.00 314 ARG A N 1
ATOM 2313 C CA . ARG A 1 314 ? 32.620 46.846 -16.818 1.00 19.97 314 ARG A CA 1
ATOM 2314 C C . ARG A 1 314 ? 31.306 47.040 -16.083 1.00 18.84 314 ARG A C 1
ATOM 2315 O O . ARG A 1 314 ? 30.993 46.308 -15.143 1.00 19.48 314 ARG A O 1
ATOM 2323 N N . ILE A 1 315 ? 30.549 48.042 -16.514 1.00 17.06 315 ILE A N 1
ATOM 2324 C CA . ILE A 1 315 ? 29.235 48.308 -15.957 1.00 18.88 315 ILE A CA 1
ATOM 2325 C C . ILE A 1 315 ? 28.282 48.221 -17.147 1.00 19.35 315 ILE A C 1
ATOM 2326 O O . ILE A 1 315 ? 28.354 49.028 -18.074 1.00 20.24 315 ILE A O 1
ATOM 2331 N N . THR A 1 316 ? 27.403 47.227 -17.123 1.00 20.46 316 THR A N 1
ATOM 2332 C CA . THR A 1 316 ? 26.458 47.003 -18.216 1.00 19.57 316 THR A CA 1
ATOM 2333 C C . THR A 1 316 ? 25.040 46.880 -17.667 1.00 20.25 316 THR A C 1
ATOM 2334 O O . THR A 1 316 ? 24.810 47.092 -16.479 1.00 17.31 316 THR A O 1
ATOM 2338 N N . GLU A 1 317 ? 24.086 46.529 -18.527 1.00 20.40 317 GLU A N 1
ATOM 2339 C CA . GLU A 1 317 ? 22.713 46.371 -18.062 1.00 23.06 317 GLU A CA 1
ATOM 2340 C C . GLU A 1 317 ? 22.656 45.256 -17.025 1.00 21.54 317 GLU A C 1
ATOM 2341 O O . GLU A 1 317 ? 21.729 45.191 -16.223 1.00 21.75 317 GLU A O 1
ATOM 2347 N N . LYS A 1 318 ? 23.659 44.384 -17.036 1.00 18.74 318 LYS A N 1
ATOM 2348 C CA . LYS A 1 318 ? 23.696 43.278 -16.089 1.00 19.64 318 LYS A CA 1
ATOM 2349 C C . LYS A 1 318 ? 24.288 43.705 -14.752 1.00 19.24 318 LYS A C 1
ATOM 2350 O O . LYS A 1 318 ? 24.223 42.964 -13.770 1.00 18.46 318 LYS A O 1
ATOM 2356 N N . GLY A 1 319 ? 24.851 44.908 -14.718 1.00 17.66 319 GLY A N 1
ATOM 2357 C CA . GLY A 1 319 ? 25.467 45.402 -13.499 1.00 18.51 319 GLY A CA 1
ATOM 2358 C C . GLY A 1 319 ? 26.978 45.338 -13.630 1.00 18.92 319 GLY A C 1
ATOM 2359 O O . GLY A 1 319 ? 27.523 45.634 -14.694 1.00 19.49 319 GLY A O 1
ATOM 2360 N N . ILE A 1 320 ? 27.662 44.959 -12.555 1.00 17.67 320 ILE A N 1
ATOM 2361 C CA . ILE A 1 320 ? 29.118 44.854 -12.586 1.00 18.12 320 ILE A CA 1
ATOM 2362 C C . ILE A 1 320 ? 29.507 43.509 -13.193 1.00 19.54 320 ILE A C 1
ATOM 2363 O O . ILE A 1 320 ? 28.994 42.469 -12.782 1.00 20.24 320 ILE A O 1
ATOM 2368 N N . GLN A 1 321 ? 30.407 43.513 -14.167 1.00 20.57 321 GLN A N 1
ATOM 2369 C CA . GLN A 1 321 ? 30.814 42.243 -14.754 1.00 26.25 321 GLN A CA 1
ATOM 2370 C C . GLN A 1 321 ? 32.263 42.229 -15.217 1.00 28.51 321 GLN A C 1
ATOM 2371 O O . GLN A 1 321 ? 32.915 43.277 -15.282 1.00 26.67 321 GLN A O 1
ATOM 2377 N N . ASP A 1 322 ? 32.738 41.015 -15.513 1.00 31.64 322 ASP A N 1
ATOM 2378 C CA . ASP A 1 322 ? 34.096 40.705 -15.968 1.00 36.23 322 ASP A CA 1
ATOM 2379 C C . ASP A 1 322 ? 34.993 40.145 -14.863 1.00 38.08 322 ASP A C 1
ATOM 2380 O O . ASP A 1 322 ? 35.089 38.904 -14.778 1.00 38.89 322 ASP A O 1
#

B-factor: mean 25.99, std 10.59, range [10.2, 70.45]